Protein AF-A0A7C0XTX8-F1 (afdb_monomer)

Sequence (197 aa):
MVSARTHLGRATTNYTDEYYAAAKADLAQASEWLRRAGNDADKKGRMEAQNLAAEIDVLKDKLDNDTDDYTHTLGNFLHRNAALIEREAEDLWLRYKRQRAANQTLRKLLDAKTHLHYAEHGLIKDRDSDTIRKDLDSADRYLEESLSEAEPPMREQISRLRKELHALEEDLDSDREQARAHYEQIMADLLHLIHEP

Radius of gyration: 21.87 Å; Cα contacts (8 Å, |Δi|>4): 175; chains: 1; bounding box: 37×49×59 Å

Foldseek 3Di:
DQALVNLLVQLVVCVVVVVNVSNLVSLLVSLVRLCVVLVVDDPVSVVLSNVLSVLSVVLSVVSVDDDDDNVVVSVVNSVVVVVVCVVVVVVVVVVVVVCVVVQVLLVLLVQLLVLLVQLVVCLVVVHDLVSSVVSLVRSLVSLVSSLVRDDPVLNVLSVVLSVLSVVLNVCSVPPSVVSNVSSVVSSVSSVCSNPPD

Solvent-accessible surface area (backbone atoms only — not comparable to full-atom values): 10217 Å² total; per-residue (Å²): 137,88,50,38,66,56,24,47,53,48,17,50,52,26,44,76,71,66,37,52,71,58,14,46,53,22,41,53,51,18,26,53,43,27,49,56,54,18,70,81,39,55,79,66,52,20,52,52,24,45,52,52,25,50,54,44,51,56,50,48,61,47,74,72,55,90,73,99,62,57,68,65,52,50,50,53,49,49,53,54,48,51,54,49,51,50,48,50,51,48,49,49,48,48,48,48,50,51,48,45,71,70,34,63,27,61,43,22,50,53,54,16,52,54,25,47,52,52,22,48,52,26,67,75,66,70,49,60,65,71,60,28,47,54,22,46,54,51,17,44,54,24,44,57,66,16,44,80,69,37,55,73,74,55,32,54,54,47,57,47,52,47,52,53,52,53,52,36,60,58,26,59,81,74,38,64,69,58,24,50,57,50,48,55,51,53,52,51,53,52,51,46,52,72,75,64,113

Secondary structure (DSSP, 8-state):
---HHHHHHHHHHHHHTT-HHHHHHHHHHHHHHHHHHHHHS-HHHHHHHHHHHHHHHHHHHHHTS--S-HHHHHHHHHHHHHHHHHHHHHHHHHHHHHHHHH-HHHHHHHHHHHHHHHHHHHHHTT--HHHHHHHHHHHHHHHHHHHTTS-HHHHHHHHHHHHHHHHHHHHTTT-HHHHHHHHHHHHHHHHHHHH--

Structure (mmCIF, N/CA/C/O backbone):
data_AF-A0A7C0XTX8-F1
#
_entry.id   AF-A0A7C0XTX8-F1
#
loop_
_atom_site.group_PDB
_atom_site.id
_atom_site.type_symbol
_atom_site.label_atom_id
_atom_site.label_alt_id
_atom_site.label_comp_id
_atom_site.label_asym_id
_atom_site.label_entity_id
_atom_site.label_seq_id
_atom_site.pdbx_PDB_ins_code
_atom_site.Cartn_x
_atom_site.Cartn_y
_atom_site.Cartn_z
_atom_site.occupancy
_atom_site.B_iso_or_equiv
_atom_site.auth_seq_id
_atom_site.auth_comp_id
_atom_site.auth_asym_id
_atom_site.auth_atom_id
_atom_site.pdbx_PDB_model_num
ATOM 1 N N . MET A 1 1 ? 4.751 -3.555 -6.941 1.00 42.75 1 MET A N 1
ATOM 2 C CA . MET A 1 1 ? 4.149 -2.696 -7.988 1.00 42.75 1 MET A CA 1
ATOM 3 C C . MET A 1 1 ? 5.255 -1.976 -8.741 1.00 42.75 1 MET A C 1
ATOM 5 O O . MET A 1 1 ? 6.200 -1.524 -8.107 1.00 42.75 1 MET A O 1
ATOM 9 N N . VAL A 1 2 ? 5.164 -1.908 -10.068 1.00 51.94 2 VAL A N 1
ATOM 10 C CA . VAL A 1 2 ? 6.120 -1.191 -10.929 1.00 51.94 2 VAL A CA 1
ATOM 11 C C . VAL A 1 2 ? 5.621 0.245 -11.094 1.00 51.94 2 VAL A C 1
ATOM 13 O O . VAL A 1 2 ? 4.451 0.434 -11.397 1.00 51.94 2 VAL A O 1
ATOM 16 N N . SER A 1 3 ? 6.467 1.246 -10.854 1.00 69.81 3 SER A N 1
ATOM 17 C CA . SER A 1 3 ? 6.072 2.662 -10.885 1.00 69.81 3 SER A CA 1
ATOM 18 C C . SER A 1 3 ? 6.403 3.328 -12.224 1.00 69.81 3 SER A C 1
ATOM 20 O O . SER A 1 3 ? 7.199 2.804 -13.011 1.00 69.81 3 SER A O 1
ATOM 22 N N . ALA A 1 4 ? 5.864 4.532 -12.456 1.00 66.12 4 ALA A N 1
ATOM 23 C CA . ALA A 1 4 ? 6.248 5.375 -13.594 1.00 66.12 4 ALA A CA 1
ATOM 24 C C . ALA A 1 4 ? 7.777 5.559 -13.694 1.00 66.12 4 ALA A C 1
ATOM 26 O O . ALA A 1 4 ? 8.336 5.515 -14.787 1.00 66.12 4 ALA A O 1
ATOM 27 N N . ARG A 1 5 ? 8.474 5.654 -12.549 1.00 68.50 5 ARG A N 1
ATOM 28 C CA . ARG A 1 5 ? 9.943 5.730 -12.470 1.00 68.50 5 ARG A CA 1
ATOM 29 C C . ARG A 1 5 ? 10.627 4.513 -13.079 1.00 68.50 5 ARG A C 1
ATOM 31 O O . ARG A 1 5 ? 11.591 4.661 -13.821 1.00 68.50 5 ARG A O 1
ATOM 38 N N . THR A 1 6 ? 10.154 3.312 -12.752 1.00 71.81 6 THR A N 1
ATOM 39 C CA . THR A 1 6 ? 10.751 2.071 -13.258 1.00 71.81 6 THR A CA 1
ATOM 40 C C . THR A 1 6 ? 10.601 1.972 -14.771 1.00 71.81 6 THR A C 1
ATOM 42 O O . THR A 1 6 ? 11.550 1.601 -15.457 1.00 71.81 6 THR A O 1
ATOM 45 N N . HIS A 1 7 ? 9.436 2.347 -15.299 1.00 77.62 7 HIS A N 1
ATOM 46 C CA . HIS A 1 7 ? 9.215 2.399 -16.740 1.00 77.62 7 HIS A CA 1
ATOM 47 C C . HIS A 1 7 ? 10.084 3.464 -17.421 1.00 77.62 7 HIS A C 1
ATOM 49 O O . HIS A 1 7 ? 10.738 3.152 -18.405 1.00 77.62 7 HIS A O 1
ATOM 55 N N . LEU A 1 8 ? 10.220 4.671 -16.865 1.00 69.00 8 LEU A N 1
ATOM 56 C CA . LEU A 1 8 ? 11.124 5.691 -17.422 1.00 69.00 8 LEU A CA 1
ATOM 57 C C . LEU A 1 8 ? 12.598 5.260 -17.407 1.00 69.00 8 LEU A C 1
ATOM 59 O O . LEU A 1 8 ? 13.327 5.509 -18.369 1.00 69.00 8 LEU A O 1
ATOM 63 N N . GLY A 1 9 ? 13.031 4.567 -16.351 1.00 70.12 9 GLY A N 1
ATOM 64 C CA . GLY A 1 9 ? 14.370 3.980 -16.279 1.00 70.12 9 GLY A CA 1
ATOM 65 C C . GLY A 1 9 ? 14.610 2.968 -17.400 1.00 70.12 9 GLY A C 1
ATOM 66 O O . GLY A 1 9 ? 15.593 3.080 -18.127 1.00 70.12 9 GLY A O 1
ATOM 67 N N . ARG A 1 10 ? 13.670 2.039 -17.611 1.00 77.44 10 ARG A N 1
ATOM 68 C CA . ARG A 1 10 ? 13.755 1.070 -18.714 1.00 77.44 10 ARG A CA 1
ATOM 69 C C . ARG A 1 10 ? 13.666 1.725 -20.086 1.00 77.44 10 ARG A C 1
ATOM 71 O O . ARG A 1 10 ? 14.427 1.346 -20.965 1.00 77.44 10 ARG A O 1
ATOM 78 N N . ALA A 1 11 ? 12.823 2.744 -20.257 1.00 76.38 11 ALA A N 1
ATOM 79 C CA . ALA A 1 11 ? 12.751 3.504 -21.501 1.00 76.38 11 ALA A CA 1
ATOM 80 C C . ALA A 1 11 ? 14.104 4.127 -21.872 1.00 76.38 11 ALA A C 1
ATOM 82 O O . ALA A 1 11 ? 14.494 4.110 -23.034 1.00 76.38 11 ALA A O 1
ATOM 83 N N . THR A 1 12 ? 14.840 4.622 -20.875 1.00 69.00 12 THR A N 1
ATOM 84 C CA . THR A 1 12 ? 16.177 5.207 -21.050 1.00 69.00 12 THR A CA 1
ATOM 85 C C . THR A 1 12 ? 17.209 4.166 -21.465 1.00 69.00 12 THR A C 1
ATOM 87 O O . THR A 1 12 ? 17.965 4.393 -22.410 1.00 69.00 12 THR A O 1
ATOM 90 N N . THR A 1 13 ? 17.238 3.025 -20.771 1.00 71.81 13 THR A N 1
ATOM 91 C CA . THR A 1 13 ? 18.141 1.913 -21.094 1.00 71.81 13 THR A CA 1
ATOM 92 C C . THR A 1 13 ? 17.844 1.380 -22.489 1.00 71.81 13 THR A C 1
ATOM 94 O O . THR A 1 13 ? 18.728 1.366 -23.333 1.00 71.81 13 THR A O 1
ATOM 97 N N . ASN A 1 14 ? 16.576 1.074 -22.772 1.00 75.81 14 ASN A N 1
ATOM 98 C CA . ASN A 1 14 ? 16.140 0.591 -24.076 1.00 75.81 14 ASN A CA 1
ATOM 99 C C . ASN A 1 14 ? 16.463 1.586 -25.193 1.00 75.81 14 ASN A C 1
ATOM 101 O O . ASN A 1 14 ? 16.827 1.168 -26.279 1.00 75.81 14 ASN A O 1
ATOM 105 N N . TYR A 1 15 ? 16.354 2.892 -24.951 1.00 71.31 15 TYR A N 1
ATOM 106 C CA . TYR A 1 15 ? 16.721 3.891 -25.952 1.00 71.31 15 TYR A CA 1
ATOM 107 C C . TYR A 1 15 ? 18.238 3.957 -26.188 1.00 71.31 15 TYR A C 1
ATOM 109 O O . TYR A 1 15 ? 18.670 4.017 -27.334 1.00 71.31 15 TYR A O 1
ATOM 117 N N . THR A 1 16 ? 19.038 3.940 -25.116 1.00 69.00 16 THR A N 1
ATOM 118 C CA . THR A 1 16 ? 20.513 3.938 -25.194 1.00 69.00 16 THR A CA 1
ATOM 119 C C . THR A 1 16 ? 21.035 2.700 -25.920 1.00 69.00 16 THR A C 1
ATOM 121 O O . THR A 1 16 ? 21.988 2.797 -26.684 1.00 69.00 16 THR A O 1
ATOM 124 N N . ASP A 1 17 ? 20.367 1.566 -25.718 1.00 76.62 17 ASP A N 1
ATOM 125 C CA . ASP A 1 17 ? 20.675 0.286 -26.356 1.00 76.62 17 ASP A CA 1
ATOM 126 C C . ASP A 1 17 ? 19.996 0.134 -27.736 1.00 76.62 17 ASP A C 1
ATOM 128 O O . ASP A 1 17 ? 19.939 -0.965 -28.282 1.00 76.62 17 ASP A O 1
ATOM 132 N N . GLU A 1 18 ? 19.446 1.222 -28.290 1.00 75.12 18 GLU A N 1
ATOM 133 C CA . GLU A 1 18 ? 18.804 1.296 -29.615 1.00 75.12 18 GLU A CA 1
ATOM 134 C C . GLU A 1 18 ? 17.544 0.410 -29.782 1.00 75.12 18 GLU A C 1
ATOM 136 O O . GLU A 1 18 ? 16.987 0.256 -30.871 1.00 75.12 18 GLU A O 1
ATOM 141 N N . TYR A 1 19 ? 16.993 -0.111 -28.684 1.00 78.62 19 TYR A N 1
ATOM 142 C CA . TYR A 1 19 ? 15.698 -0.796 -28.616 1.00 78.62 19 TYR A CA 1
ATOM 143 C C . TYR A 1 19 ? 14.521 0.195 -28.572 1.00 78.62 19 TYR A C 1
ATOM 145 O O . TYR A 1 19 ? 13.711 0.215 -27.637 1.00 78.62 19 TYR A O 1
ATOM 153 N N . TYR A 1 20 ? 14.372 1.008 -29.617 1.00 75.31 20 TYR A N 1
ATOM 154 C CA . TYR A 1 20 ? 13.404 2.113 -29.661 1.00 75.31 20 TYR A CA 1
ATOM 155 C C . TYR A 1 20 ? 11.940 1.690 -29.463 1.00 75.31 20 TYR A C 1
ATOM 157 O O . TYR A 1 20 ? 11.171 2.395 -28.807 1.00 75.31 20 TYR A O 1
ATOM 165 N N . ALA A 1 21 ? 11.541 0.523 -29.974 1.00 80.31 21 ALA A N 1
ATOM 166 C CA . ALA A 1 21 ? 10.187 0.000 -29.774 1.00 80.31 21 ALA A CA 1
ATOM 167 C C . ALA A 1 21 ? 9.907 -0.331 -28.295 1.00 80.31 21 ALA A C 1
ATOM 169 O O . ALA A 1 21 ? 8.836 -0.012 -27.774 1.00 80.31 21 ALA A O 1
ATOM 170 N N . ALA A 1 22 ? 10.887 -0.916 -27.599 1.00 79.38 22 ALA A N 1
ATOM 171 C CA . ALA A 1 22 ? 10.786 -1.203 -26.172 1.00 79.38 22 ALA A CA 1
ATOM 172 C C . ALA A 1 22 ? 10.804 0.093 -25.346 1.00 79.38 22 ALA A C 1
ATOM 174 O O . ALA A 1 22 ? 10.020 0.241 -24.408 1.00 79.38 22 ALA A O 1
ATOM 175 N N . ALA A 1 23 ? 11.612 1.077 -25.754 1.00 76.31 23 ALA A N 1
ATOM 176 C CA . ALA A 1 23 ? 11.617 2.400 -25.141 1.00 76.31 23 ALA A CA 1
ATOM 177 C C . ALA A 1 23 ? 10.244 3.088 -25.233 1.00 76.31 23 ALA A C 1
ATOM 179 O O . ALA A 1 23 ? 9.739 3.596 -24.232 1.00 76.31 23 ALA A O 1
ATOM 180 N N . LYS A 1 24 ? 9.586 3.036 -26.399 1.00 79.31 24 LYS A N 1
ATOM 181 C CA . LYS A 1 24 ? 8.223 3.567 -26.597 1.00 79.31 24 LYS A CA 1
ATOM 182 C C . LYS A 1 24 ? 7.182 2.868 -25.728 1.00 79.31 24 LYS A C 1
ATOM 184 O O . LYS A 1 24 ? 6.323 3.537 -25.150 1.00 79.31 24 LYS A O 1
ATOM 189 N N . ALA A 1 25 ? 7.253 1.542 -25.622 1.00 82.75 25 ALA A N 1
ATOM 190 C CA . ALA A 1 25 ? 6.339 0.775 -24.783 1.00 82.75 25 ALA A CA 1
ATOM 191 C C . ALA A 1 25 ? 6.470 1.173 -23.304 1.00 82.75 25 ALA A C 1
ATOM 193 O O . ALA A 1 25 ? 5.465 1.409 -22.631 1.00 82.75 25 ALA A O 1
ATOM 194 N N . ASP A 1 26 ? 7.699 1.330 -22.815 1.00 80.69 26 ASP A N 1
ATOM 195 C CA . ASP A 1 26 ? 7.951 1.785 -21.451 1.00 80.69 26 ASP A CA 1
ATOM 196 C C . ASP A 1 26 ? 7.511 3.241 -21.222 1.00 80.69 26 ASP A C 1
ATOM 198 O O . ASP A 1 26 ? 6.890 3.535 -20.201 1.00 80.69 26 ASP A O 1
ATOM 202 N N . LEU A 1 27 ? 7.719 4.148 -22.182 1.00 80.19 27 LEU A N 1
ATOM 203 C CA . LEU A 1 27 ? 7.182 5.514 -22.107 1.00 80.19 27 LEU A CA 1
ATOM 204 C C . LEU A 1 27 ? 5.649 5.519 -22.018 1.00 80.19 27 LEU A C 1
ATOM 206 O O . LEU A 1 27 ? 5.074 6.229 -21.193 1.00 80.19 27 LEU A O 1
ATOM 210 N N . ALA A 1 28 ? 4.964 4.691 -22.809 1.00 85.50 28 ALA A N 1
ATOM 211 C CA . ALA A 1 28 ? 3.507 4.588 -22.753 1.00 85.50 28 ALA A CA 1
ATOM 212 C C . ALA A 1 28 ? 3.014 4.121 -21.373 1.00 85.50 28 ALA A C 1
ATOM 214 O O . ALA A 1 28 ? 2.064 4.688 -20.832 1.00 85.50 28 ALA A O 1
ATOM 215 N N . GLN A 1 29 ? 3.693 3.137 -20.778 1.00 81.44 29 GLN A N 1
ATOM 216 C CA . GLN A 1 29 ? 3.384 2.660 -19.431 1.00 81.44 29 GLN A CA 1
ATOM 217 C C . GLN A 1 29 ? 3.647 3.735 -18.368 1.00 81.44 29 GLN A C 1
ATOM 219 O O . GLN A 1 29 ? 2.832 3.914 -17.467 1.00 81.44 29 GLN A O 1
ATOM 224 N N . ALA A 1 30 ? 4.743 4.490 -18.479 1.00 75.69 30 ALA A N 1
ATOM 225 C CA . ALA A 1 30 ? 5.040 5.585 -17.560 1.00 75.69 30 ALA A CA 1
ATOM 226 C C . ALA A 1 30 ? 3.969 6.688 -17.589 1.00 75.69 30 ALA A C 1
ATOM 228 O O . ALA A 1 30 ? 3.525 7.134 -16.531 1.00 75.69 30 ALA A O 1
ATOM 229 N N . SER A 1 31 ? 3.521 7.081 -18.786 1.00 78.50 31 SER A N 1
ATOM 230 C CA . SER A 1 31 ? 2.452 8.071 -18.971 1.00 78.50 31 SER A CA 1
ATOM 231 C C . SER A 1 31 ? 1.137 7.611 -18.333 1.00 78.50 31 SER A C 1
ATOM 233 O O . SER A 1 31 ? 0.510 8.353 -17.577 1.00 78.50 31 SER A O 1
ATOM 235 N N . GLU A 1 32 ? 0.756 6.351 -18.544 1.00 78.94 32 GLU A N 1
ATOM 236 C CA . GLU A 1 32 ? -0.455 5.773 -17.954 1.00 78.94 32 GLU A CA 1
ATOM 237 C C . GLU A 1 32 ? -0.399 5.725 -16.419 1.00 78.94 32 GLU A C 1
ATOM 239 O O . GLU A 1 32 ? -1.358 6.101 -15.742 1.00 78.94 32 GLU A O 1
ATOM 244 N N . TRP A 1 33 ? 0.743 5.333 -15.852 1.00 73.88 33 TRP A N 1
ATOM 245 C CA . TRP A 1 33 ? 0.943 5.339 -14.403 1.00 73.88 33 TRP A CA 1
ATOM 246 C C . TRP A 1 33 ? 0.829 6.738 -13.795 1.00 73.88 33 TRP A C 1
ATOM 248 O O . TRP A 1 33 ? 0.233 6.884 -12.729 1.00 73.88 33 TRP A O 1
ATOM 258 N N . LEU A 1 34 ? 1.359 7.764 -14.464 1.00 69.62 34 LEU A N 1
ATOM 259 C CA . LEU A 1 34 ? 1.255 9.151 -14.005 1.00 69.62 34 LEU A CA 1
ATOM 260 C C . LEU A 1 34 ? -0.187 9.652 -14.031 1.00 69.62 34 LEU A C 1
ATOM 262 O O . LEU A 1 34 ? -0.630 10.274 -13.068 1.00 69.62 34 LEU A O 1
ATOM 266 N N . ARG A 1 35 ? -0.956 9.326 -15.077 1.00 77.69 35 ARG A N 1
ATOM 267 C CA . ARG A 1 35 ? -2.383 9.680 -15.129 1.00 77.69 35 ARG A CA 1
ATOM 268 C C . ARG A 1 35 ? -3.169 9.040 -13.988 1.00 77.69 35 ARG A C 1
ATOM 270 O O . ARG A 1 35 ? -3.980 9.719 -13.365 1.00 77.69 35 ARG A O 1
ATOM 277 N N . ARG A 1 36 ? -2.897 7.768 -13.680 1.00 67.31 36 ARG A N 1
ATOM 278 C CA . ARG A 1 36 ? -3.525 7.066 -12.549 1.00 67.31 36 ARG A CA 1
ATOM 279 C C . ARG A 1 36 ? -3.144 7.698 -11.215 1.00 67.31 36 ARG A C 1
ATOM 281 O O . ARG A 1 36 ? -4.031 8.053 -10.452 1.00 67.31 36 ARG A O 1
ATOM 288 N N . ALA A 1 37 ? -1.853 7.925 -10.981 1.00 62.66 37 ALA A N 1
ATOM 289 C CA . ALA A 1 37 ? -1.369 8.558 -9.755 1.00 62.66 37 ALA A CA 1
ATOM 290 C C . ALA A 1 37 ? -1.940 9.976 -9.556 1.00 62.66 37 ALA A C 1
ATOM 292 O O . ALA A 1 37 ? -2.235 10.377 -8.433 1.00 62.66 37 ALA A O 1
ATOM 293 N N . GLY A 1 38 ? -2.146 10.729 -10.641 1.00 63.03 38 GLY A N 1
ATOM 294 C CA . GLY A 1 38 ? -2.747 12.061 -10.593 1.00 63.03 38 GLY A CA 1
ATOM 295 C C . GLY A 1 38 ? -4.221 12.081 -10.164 1.00 63.03 38 GLY A C 1
ATOM 296 O O . GLY A 1 38 ? -4.683 13.094 -9.634 1.00 63.03 38 GLY A O 1
ATOM 297 N N . ASN A 1 39 ? -4.971 10.992 -10.358 1.00 66.06 39 ASN A N 1
ATOM 298 C CA . ASN A 1 39 ? -6.378 10.931 -9.945 1.00 66.06 39 ASN A CA 1
ATOM 299 C C . ASN A 1 39 ? -6.520 10.961 -8.418 1.00 66.06 39 ASN A C 1
ATOM 301 O O . ASN A 1 39 ? -7.377 11.685 -7.904 1.00 66.06 39 ASN A O 1
ATOM 305 N N . ASP A 1 40 ? -5.601 10.290 -7.726 1.00 57.03 40 ASP A N 1
ATOM 306 C CA . ASP A 1 40 ? -5.582 10.162 -6.266 1.00 57.03 40 ASP A CA 1
ATOM 307 C C . ASP A 1 40 ? -4.788 11.291 -5.579 1.00 57.03 40 ASP A C 1
ATOM 309 O O . ASP A 1 40 ? -4.771 11.409 -4.353 1.00 57.03 40 ASP A O 1
ATOM 313 N N . ALA A 1 41 ? -4.136 12.154 -6.366 1.00 55.41 41 ALA A N 1
ATOM 314 C CA . ALA A 1 41 ? -3.368 13.293 -5.879 1.00 55.41 41 ALA A CA 1
ATOM 315 C C . ALA A 1 41 ? -4.240 14.535 -5.612 1.00 55.41 41 ALA A C 1
ATOM 317 O O . ALA A 1 41 ? -5.330 14.723 -6.164 1.00 55.41 41 ALA A O 1
ATOM 318 N N . ASP A 1 42 ? -3.711 15.447 -4.792 1.00 54.06 42 ASP A N 1
ATOM 319 C CA . ASP A 1 42 ? -4.301 16.770 -4.596 1.00 54.06 42 ASP A CA 1
ATOM 320 C C . ASP A 1 42 ? -4.190 17.623 -5.870 1.00 54.06 42 ASP A C 1
ATOM 322 O O . ASP A 1 42 ? -3.486 17.288 -6.822 1.00 54.06 42 ASP A O 1
ATOM 326 N N . LYS A 1 43 ? -4.876 18.771 -5.896 1.00 62.75 43 LYS A N 1
ATOM 327 C CA . LYS A 1 43 ? -4.972 19.622 -7.094 1.00 62.75 43 LYS A CA 1
ATOM 328 C C . LYS A 1 43 ? -3.609 19.929 -7.729 1.00 62.75 43 LYS A C 1
ATOM 330 O O . LYS A 1 43 ? -3.509 19.952 -8.952 1.00 62.75 43 LYS A O 1
ATOM 335 N N . LYS A 1 44 ? -2.574 20.166 -6.915 1.00 58.50 44 LYS A N 1
ATOM 336 C CA . LYS A 1 44 ? -1.227 20.461 -7.410 1.00 58.50 44 LYS A CA 1
ATOM 337 C C . LYS A 1 44 ? -0.546 19.214 -7.982 1.00 58.50 44 LYS A C 1
ATOM 339 O O . LYS A 1 44 ? -0.083 19.284 -9.116 1.00 58.50 44 LYS A O 1
ATOM 344 N N . GLY A 1 45 ? -0.539 18.093 -7.255 1.00 57.06 45 GLY A N 1
ATOM 345 C CA . GLY A 1 45 ? 0.043 16.835 -7.740 1.00 57.06 45 GLY A CA 1
ATOM 346 C C . GLY A 1 45 ? -0.650 16.310 -9.001 1.00 57.06 45 GLY A C 1
ATOM 347 O O . GLY A 1 45 ? 0.011 15.876 -9.940 1.00 57.06 45 GLY A O 1
ATOM 348 N N . ARG A 1 46 ? -1.978 16.460 -9.098 1.00 69.69 46 ARG A N 1
ATOM 349 C CA . ARG A 1 46 ? -2.755 16.091 -10.291 1.00 69.69 46 ARG A CA 1
ATOM 350 C C . ARG A 1 46 ? -2.332 16.856 -11.541 1.00 69.69 46 ARG A C 1
ATOM 352 O O . ARG A 1 46 ? -2.113 16.237 -12.577 1.00 69.69 46 ARG A O 1
ATOM 359 N N . MET A 1 47 ? -2.235 18.186 -11.462 1.00 67.25 47 MET A N 1
ATOM 360 C CA . MET A 1 47 ? -1.839 19.008 -12.616 1.00 67.25 47 MET A CA 1
ATOM 361 C C . MET A 1 47 ? -0.422 18.674 -13.085 1.00 67.25 47 MET A C 1
ATOM 363 O O . MET A 1 47 ? -0.155 18.629 -14.280 1.00 67.25 47 MET A O 1
ATOM 367 N N . GLU A 1 48 ? 0.480 18.416 -12.145 1.00 63.34 48 GLU A N 1
ATOM 368 C CA . GLU A 1 48 ? 1.880 18.101 -12.433 1.00 63.34 48 GLU A CA 1
ATOM 369 C C . GLU A 1 48 ? 2.016 16.714 -13.070 1.00 63.34 48 GLU A C 1
ATOM 371 O O . GLU A 1 48 ? 2.683 16.567 -14.092 1.00 63.34 48 GLU A O 1
ATOM 376 N N . ALA A 1 49 ? 1.294 15.717 -12.551 1.00 65.44 49 ALA A N 1
ATOM 377 C CA . ALA A 1 49 ? 1.227 14.387 -13.149 1.00 65.44 49 ALA A CA 1
ATOM 378 C C . ALA A 1 49 ? 0.613 14.405 -14.563 1.00 65.44 49 ALA A C 1
ATOM 380 O O . ALA A 1 49 ? 1.089 13.699 -15.453 1.00 65.44 49 ALA A O 1
ATOM 381 N N . GLN A 1 50 ? -0.410 15.236 -14.797 1.00 76.38 50 GLN A N 1
ATOM 382 C CA . GLN A 1 50 ? -1.031 15.413 -16.116 1.00 76.38 50 GLN A CA 1
ATOM 383 C C . GLN A 1 50 ? -0.099 16.103 -17.117 1.00 76.38 50 GLN A C 1
ATOM 385 O O . GLN A 1 50 ? 0.016 15.637 -18.251 1.00 76.38 50 GLN A O 1
ATOM 390 N N . ASN A 1 51 ? 0.594 17.169 -16.705 1.00 72.12 51 ASN A N 1
ATOM 391 C CA . ASN A 1 51 ? 1.594 17.834 -17.543 1.00 72.12 51 ASN A CA 1
ATOM 392 C C . ASN A 1 51 ? 2.709 16.860 -17.935 1.00 72.12 51 ASN A C 1
ATOM 394 O O . ASN A 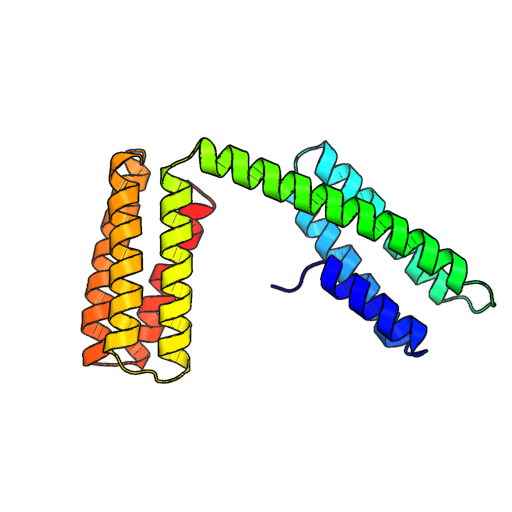1 51 ? 3.088 16.794 -19.102 1.00 72.12 51 ASN A O 1
ATOM 398 N N . LEU A 1 52 ? 3.176 16.047 -16.985 1.00 67.38 52 LEU A N 1
ATOM 399 C CA . LEU A 1 52 ? 4.231 15.074 -17.237 1.00 67.38 52 LEU A CA 1
ATOM 400 C C . LEU A 1 52 ? 3.786 13.969 -18.205 1.00 67.38 52 LEU A C 1
ATOM 402 O O . LEU A 1 52 ? 4.522 13.615 -19.124 1.00 67.38 52 LEU A O 1
ATOM 406 N N . ALA A 1 53 ? 2.563 13.457 -18.046 1.00 77.19 53 ALA A N 1
ATOM 407 C CA . ALA A 1 53 ? 1.991 12.486 -18.975 1.00 77.19 53 ALA A CA 1
ATOM 408 C C . ALA A 1 53 ? 1.891 13.047 -20.407 1.00 77.19 53 ALA A C 1
ATOM 410 O O . ALA A 1 53 ? 2.203 12.334 -21.361 1.00 77.19 53 ALA A O 1
ATOM 411 N N . ALA A 1 54 ? 1.519 14.324 -20.549 1.00 79.50 54 ALA A N 1
ATOM 412 C CA . ALA A 1 54 ? 1.457 15.006 -21.840 1.00 79.50 54 ALA A CA 1
ATOM 413 C C . ALA A 1 54 ? 2.849 15.208 -22.467 1.00 79.50 54 ALA A C 1
ATOM 415 O O . ALA A 1 54 ? 3.018 15.000 -23.667 1.00 79.50 54 ALA A O 1
ATOM 416 N N . GLU A 1 55 ? 3.868 15.555 -21.674 1.00 70.75 55 GLU A N 1
ATOM 417 C CA . GLU A 1 55 ? 5.248 15.646 -22.167 1.00 70.75 55 GLU A CA 1
ATOM 418 C C . GLU A 1 55 ? 5.789 14.280 -22.633 1.00 70.75 55 GLU A C 1
ATOM 420 O O . GLU A 1 55 ? 6.499 14.220 -23.640 1.00 70.75 55 GLU A O 1
ATOM 425 N N . ILE A 1 56 ? 5.412 13.178 -21.963 1.00 75.62 56 ILE A N 1
ATOM 426 C CA . ILE A 1 56 ? 5.744 11.812 -22.406 1.00 75.62 56 ILE A CA 1
ATOM 427 C C . ILE A 1 56 ? 5.094 11.490 -23.754 1.00 75.62 56 ILE A C 1
ATOM 429 O O . ILE A 1 56 ? 5.739 10.883 -24.608 1.00 75.62 56 ILE A O 1
ATOM 433 N N . ASP A 1 57 ? 3.833 11.870 -23.963 1.00 81.25 57 ASP A N 1
ATOM 434 C CA . ASP A 1 57 ? 3.158 11.629 -25.242 1.00 81.25 57 ASP A CA 1
ATOM 435 C C . ASP A 1 57 ? 3.836 12.393 -26.383 1.00 81.25 57 ASP A C 1
ATOM 437 O O . ASP A 1 57 ? 4.157 11.797 -27.407 1.00 81.25 57 ASP A O 1
ATOM 441 N N . VAL A 1 58 ? 4.181 13.666 -26.164 1.00 77.88 58 VAL A N 1
ATOM 442 C CA . VAL A 1 58 ? 4.931 14.471 -27.144 1.00 77.88 58 VAL A CA 1
ATOM 443 C C . VAL A 1 58 ? 6.282 13.835 -27.482 1.00 77.88 58 VAL A C 1
ATOM 445 O O . VAL A 1 58 ? 6.731 13.887 -28.626 1.00 77.88 58 VAL A O 1
ATOM 448 N N . LEU A 1 59 ? 6.960 13.247 -26.498 1.00 71.94 59 LEU A N 1
ATOM 449 C CA . LEU A 1 59 ? 8.225 12.549 -26.708 1.00 71.94 59 LEU A CA 1
ATOM 450 C C . LEU A 1 59 ? 8.035 11.251 -27.514 1.00 71.94 59 LEU A C 1
ATOM 452 O O . LEU A 1 59 ? 8.847 10.960 -28.392 1.00 71.94 59 LEU A O 1
ATOM 456 N N . LYS A 1 60 ? 6.967 10.489 -27.250 1.00 75.94 60 LYS A N 1
ATOM 457 C CA . LYS A 1 60 ? 6.623 9.284 -28.021 1.00 75.94 60 LYS A CA 1
ATOM 458 C C . LYS A 1 60 ? 6.370 9.616 -29.492 1.00 75.94 60 LYS A C 1
ATOM 460 O O . LYS A 1 60 ? 6.957 8.963 -30.348 1.00 75.94 60 LYS A O 1
ATOM 465 N N . ASP A 1 61 ? 5.597 10.666 -29.762 1.00 74.69 61 ASP A N 1
ATOM 466 C CA . ASP A 1 61 ? 5.287 11.121 -31.125 1.00 74.69 61 ASP A CA 1
ATOM 467 C C . ASP A 1 61 ? 6.543 11.615 -31.865 1.00 74.69 61 ASP A C 1
ATOM 469 O O . ASP A 1 61 ? 6.685 11.470 -33.080 1.00 74.69 61 ASP A O 1
ATOM 473 N N . LYS A 1 62 ? 7.496 12.193 -31.128 1.00 69.44 62 LYS A N 1
ATOM 474 C CA . LYS A 1 62 ? 8.804 12.590 -31.663 1.00 69.44 62 LYS A CA 1
ATOM 475 C C . LYS A 1 62 ? 9.675 11.382 -32.008 1.00 69.44 62 LYS A C 1
ATOM 477 O O . LYS A 1 62 ? 10.266 11.356 -33.077 1.00 69.44 62 LYS A O 1
ATOM 482 N N . LEU A 1 63 ? 9.684 10.344 -31.172 1.00 66.31 63 LEU A N 1
ATOM 483 C CA . LEU A 1 63 ? 10.368 9.077 -31.467 1.00 66.31 63 LEU A CA 1
ATOM 484 C C . LEU A 1 63 ? 9.784 8.337 -32.691 1.00 66.31 63 LEU A C 1
ATOM 486 O O . LEU A 1 63 ? 10.406 7.393 -33.174 1.00 66.31 63 LEU A O 1
ATOM 490 N N . ASP A 1 64 ? 8.585 8.685 -33.167 1.00 64.00 64 ASP A N 1
ATOM 491 C CA . ASP A 1 64 ? 7.996 8.139 -34.403 1.00 64.00 64 ASP A CA 1
ATOM 492 C C . ASP A 1 64 ? 8.530 8.806 -35.685 1.00 64.00 64 ASP A C 1
ATOM 494 O O . ASP A 1 64 ? 8.367 8.244 -36.766 1.00 64.00 64 ASP A O 1
ATOM 498 N N . ASN A 1 65 ? 9.197 9.962 -35.585 1.00 60.12 65 ASN A N 1
ATOM 499 C CA . ASN A 1 65 ? 9.683 10.727 -36.733 1.00 60.12 65 ASN A CA 1
ATOM 500 C C . ASN A 1 65 ? 11.226 10.791 -36.726 1.00 60.12 65 ASN A C 1
ATOM 502 O O . ASN A 1 65 ? 11.806 11.646 -36.066 1.00 60.12 65 ASN A O 1
ATOM 506 N N . ASP A 1 66 ? 11.902 9.881 -37.437 1.00 55.03 66 ASP A N 1
ATOM 507 C CA . ASP A 1 66 ? 13.375 9.802 -37.547 1.00 55.03 66 ASP A CA 1
ATOM 508 C C . ASP A 1 66 ? 14.037 11.160 -37.858 1.00 55.03 66 ASP A C 1
ATOM 510 O O . ASP A 1 66 ? 13.661 11.803 -38.837 1.00 55.03 66 ASP A O 1
ATOM 514 N N . THR A 1 67 ? 15.016 11.588 -37.040 1.00 51.59 67 THR A N 1
ATOM 515 C CA . THR A 1 67 ? 16.123 12.529 -37.362 1.00 51.59 67 THR A CA 1
ATOM 516 C C . THR A 1 67 ? 16.979 12.863 -36.119 1.00 51.59 67 THR A C 1
ATOM 518 O O . THR A 1 67 ? 16.627 13.706 -35.301 1.00 51.59 67 THR A O 1
ATOM 521 N N . ASP A 1 68 ? 18.113 12.169 -35.995 1.00 53.16 68 ASP A N 1
ATOM 522 C CA . ASP A 1 68 ? 19.450 12.551 -35.485 1.00 53.16 68 ASP A CA 1
ATOM 523 C C . ASP A 1 68 ? 19.702 13.395 -34.204 1.00 53.16 68 ASP A C 1
ATOM 525 O O . ASP A 1 68 ? 20.857 13.445 -33.785 1.00 53.16 68 ASP A O 1
ATOM 529 N N . ASP A 1 69 ? 18.727 13.992 -33.503 1.00 54.00 69 ASP A N 1
ATOM 530 C CA . ASP A 1 69 ? 19.005 14.823 -32.298 1.00 54.00 69 ASP A CA 1
ATOM 531 C C . ASP A 1 69 ? 18.091 14.529 -31.087 1.00 54.00 69 ASP A C 1
ATOM 533 O O . ASP A 1 69 ? 17.645 15.397 -30.326 1.00 54.00 69 ASP A O 1
ATOM 537 N N . TYR A 1 70 ? 17.784 13.247 -30.887 1.00 56.16 70 TYR A N 1
ATOM 538 C CA . TYR A 1 70 ? 16.903 12.794 -29.806 1.00 56.16 70 TYR A CA 1
ATOM 539 C C . TYR A 1 70 ? 17.614 12.570 -28.465 1.00 56.16 70 TYR A C 1
ATOM 541 O O . TYR A 1 70 ? 16.970 12.648 -27.418 1.00 56.16 70 TYR A O 1
ATOM 549 N N . THR A 1 71 ? 18.938 12.388 -28.449 1.00 52.44 71 THR A N 1
ATOM 550 C CA . THR A 1 71 ? 19.720 12.110 -27.227 1.00 52.44 71 THR A CA 1
ATOM 551 C C . THR A 1 71 ? 19.687 13.279 -26.240 1.00 52.44 71 THR A C 1
ATOM 553 O O . THR A 1 71 ? 19.504 13.076 -25.038 1.00 52.44 71 THR A O 1
ATOM 556 N N . HIS A 1 72 ? 19.772 14.520 -26.733 1.00 53.28 72 HIS A N 1
ATOM 557 C CA . HIS A 1 72 ? 19.663 15.712 -25.889 1.00 53.28 72 HIS A CA 1
ATOM 558 C C . HIS A 1 72 ? 18.225 15.974 -25.422 1.00 53.28 72 HIS A C 1
ATOM 560 O O . HIS A 1 72 ? 18.011 16.405 -24.286 1.00 53.28 72 HIS A O 1
ATOM 566 N N . THR A 1 73 ? 17.236 15.673 -26.268 1.00 57.16 73 THR A N 1
ATOM 567 C CA . THR A 1 73 ? 15.809 15.842 -25.953 1.00 57.16 73 THR A CA 1
ATOM 568 C C . THR A 1 73 ? 15.350 14.837 -24.899 1.00 57.16 73 THR A C 1
ATOM 570 O O . THR A 1 73 ? 14.741 15.231 -23.904 1.00 57.16 73 THR A O 1
ATOM 573 N N . LEU A 1 74 ? 15.702 13.558 -25.063 1.00 57.81 74 LEU A N 1
ATOM 574 C CA . LEU A 1 74 ? 15.416 12.510 -24.091 1.00 57.81 74 LEU A CA 1
ATOM 575 C C . LEU A 1 74 ? 16.201 12.742 -22.796 1.00 57.81 74 LEU A C 1
ATOM 577 O O . LEU A 1 74 ? 15.617 12.664 -21.723 1.00 57.81 74 LEU A O 1
ATOM 581 N N . GLY A 1 75 ? 17.482 13.116 -22.872 1.00 54.38 75 GLY A N 1
ATOM 582 C CA . GLY A 1 75 ? 18.293 13.430 -21.692 1.00 54.38 75 GLY A CA 1
ATOM 583 C C . GLY A 1 75 ? 17.713 14.572 -20.849 1.00 54.38 75 GLY A C 1
ATOM 584 O O . GLY A 1 75 ? 17.554 14.427 -19.636 1.00 54.38 75 GLY A O 1
ATOM 585 N N . ASN A 1 76 ? 17.316 15.681 -21.484 1.00 55.62 76 ASN A N 1
ATOM 586 C CA . ASN A 1 76 ? 16.693 16.819 -20.796 1.00 55.62 76 ASN A CA 1
ATOM 587 C C . ASN A 1 76 ? 15.304 16.484 -20.238 1.00 55.62 76 ASN A C 1
ATOM 589 O O . ASN A 1 76 ? 14.964 16.902 -19.128 1.00 55.62 76 ASN A O 1
ATOM 593 N N . PHE A 1 77 ? 14.510 15.719 -20.989 1.00 58.03 77 PHE A N 1
ATOM 594 C CA . PHE A 1 77 ? 13.222 15.210 -20.538 1.00 58.03 77 PHE A CA 1
ATOM 595 C C . PHE A 1 77 ? 13.400 14.319 -19.299 1.00 58.03 77 PHE A C 1
ATOM 597 O O . PHE A 1 77 ? 12.798 14.579 -18.261 1.00 58.03 77 PHE A O 1
ATOM 604 N N . LEU A 1 78 ? 14.304 13.343 -19.344 1.00 53.88 78 LEU A N 1
ATOM 605 C CA . LEU A 1 78 ? 14.585 12.430 -18.238 1.00 53.88 78 LEU A CA 1
ATOM 606 C C . LEU A 1 78 ? 15.112 13.148 -16.996 1.00 53.88 78 LEU A C 1
ATOM 608 O O . LEU A 1 78 ? 14.706 12.800 -15.893 1.00 53.88 78 LEU A O 1
ATOM 612 N N . HIS A 1 79 ? 15.948 14.177 -17.152 1.00 52.66 79 HIS A N 1
ATOM 613 C CA . HIS A 1 79 ? 16.401 14.996 -16.024 1.00 52.66 79 HIS A CA 1
ATOM 614 C C . HIS A 1 79 ? 15.245 15.735 -15.339 1.00 52.66 79 HIS A C 1
ATOM 616 O O . HIS A 1 79 ? 15.129 15.706 -14.114 1.00 52.66 79 HIS A O 1
ATOM 622 N N . ARG A 1 80 ? 14.345 16.353 -16.115 1.00 54.03 80 ARG A N 1
ATOM 623 C CA . ARG A 1 80 ? 13.148 17.012 -15.565 1.00 54.03 80 ARG A CA 1
ATOM 624 C C . ARG A 1 80 ? 12.180 16.018 -14.926 1.00 54.03 80 ARG A C 1
ATOM 626 O O . ARG A 1 80 ? 11.622 16.302 -13.871 1.00 54.03 80 ARG A O 1
ATOM 633 N N . ASN A 1 81 ? 12.023 14.842 -15.528 1.00 50.38 81 ASN A N 1
ATOM 634 C CA . ASN A 1 81 ? 11.142 13.786 -15.036 1.00 50.38 81 ASN A CA 1
ATOM 635 C C . ASN A 1 81 ? 11.684 13.138 -13.763 1.00 50.38 81 ASN A C 1
ATOM 637 O O . ASN A 1 81 ? 10.917 12.906 -12.837 1.00 50.38 81 ASN A O 1
ATOM 641 N N . ALA A 1 82 ? 12.992 12.886 -13.683 1.00 48.47 82 ALA A N 1
ATOM 642 C CA . ALA A 1 82 ? 13.642 12.394 -12.474 1.00 48.47 82 ALA A CA 1
ATOM 643 C C . ALA A 1 82 ? 13.457 13.383 -11.320 1.00 48.47 82 ALA A C 1
ATOM 645 O O . ALA A 1 82 ? 13.026 12.968 -10.252 1.00 48.47 82 ALA A O 1
ATOM 646 N N . ALA A 1 83 ? 13.654 14.682 -11.566 1.00 50.88 83 ALA A N 1
ATOM 647 C CA . ALA A 1 83 ? 13.427 15.719 -10.563 1.00 50.88 83 ALA A CA 1
ATOM 648 C C . ALA A 1 83 ? 11.957 15.801 -10.113 1.00 50.88 83 ALA A C 1
ATOM 650 O O . ALA A 1 83 ? 11.687 15.985 -8.928 1.00 50.88 83 ALA A O 1
ATOM 651 N N . LEU A 1 84 ? 10.990 15.638 -11.026 1.00 51.47 84 LEU A N 1
ATOM 652 C CA . LEU A 1 84 ? 9.569 15.651 -10.668 1.00 51.47 84 LEU A CA 1
ATOM 653 C C . LEU A 1 84 ? 9.153 14.380 -9.922 1.00 51.47 84 LEU A C 1
ATOM 655 O O . LEU A 1 84 ? 8.424 14.460 -8.945 1.00 51.47 84 LEU A O 1
ATOM 659 N N . ILE A 1 85 ? 9.654 13.215 -10.327 1.00 49.09 85 ILE A N 1
ATOM 660 C CA . ILE A 1 85 ? 9.418 11.940 -9.641 1.00 49.09 85 ILE A CA 1
ATOM 661 C C . ILE A 1 85 ? 10.077 11.928 -8.270 1.00 49.09 85 ILE A C 1
ATOM 663 O O . ILE A 1 85 ? 9.492 11.399 -7.335 1.00 49.09 85 ILE A O 1
ATOM 667 N N . GLU A 1 86 ? 11.273 12.494 -8.131 1.00 48.41 86 GLU A N 1
ATOM 668 C CA . GLU A 1 86 ? 11.923 12.676 -6.836 1.00 48.41 86 GLU A CA 1
ATOM 669 C C . GLU A 1 86 ? 11.125 13.640 -5.970 1.00 48.41 86 GLU A C 1
ATOM 671 O O . GLU A 1 86 ? 10.842 13.298 -4.829 1.00 48.41 86 GLU A O 1
ATOM 676 N N . ARG A 1 87 ? 10.643 14.759 -6.522 1.00 54.41 87 ARG A N 1
ATOM 677 C CA . ARG A 1 87 ? 9.768 15.692 -5.803 1.00 54.41 87 ARG A CA 1
ATOM 678 C C . ARG A 1 87 ? 8.453 15.050 -5.371 1.00 54.41 87 ARG A C 1
ATOM 680 O O . ARG A 1 87 ? 8.039 15.252 -4.241 1.00 54.41 87 ARG A O 1
ATOM 687 N N . GLU A 1 88 ? 7.776 14.312 -6.246 1.00 51.09 88 GLU A N 1
ATOM 688 C CA . GLU A 1 88 ? 6.511 13.635 -5.933 1.00 51.09 88 GLU A CA 1
ATOM 689 C C . GLU A 1 88 ? 6.736 12.445 -4.994 1.00 51.09 88 GLU A C 1
ATOM 691 O O . GLU A 1 88 ? 5.920 12.207 -4.115 1.00 51.09 88 GLU A O 1
ATOM 696 N N . ALA A 1 89 ? 7.858 11.725 -5.102 1.00 48.06 89 ALA A N 1
ATOM 697 C CA . ALA A 1 89 ? 8.231 10.685 -4.146 1.00 48.06 89 ALA A CA 1
ATOM 698 C C . ALA A 1 89 ? 8.590 11.278 -2.777 1.00 48.06 89 ALA A C 1
ATOM 700 O O . ALA A 1 89 ? 8.212 10.706 -1.759 1.00 48.06 89 ALA A O 1
ATOM 701 N N . GLU A 1 90 ? 9.275 12.423 -2.735 1.00 45.62 90 GLU A N 1
ATOM 702 C CA . GLU A 1 90 ? 9.546 13.176 -1.511 1.00 45.62 90 GLU A CA 1
ATOM 703 C C . GLU A 1 90 ? 8.269 13.773 -0.926 1.00 45.62 90 GLU A C 1
ATOM 705 O O . GLU A 1 90 ? 8.073 13.677 0.279 1.00 45.62 90 GLU A O 1
ATOM 710 N N . ASP A 1 91 ? 7.371 14.335 -1.735 1.00 49.53 91 ASP A N 1
ATOM 711 C CA . ASP A 1 91 ? 6.092 14.872 -1.269 1.00 49.53 91 ASP A CA 1
ATOM 712 C C . ASP A 1 91 ? 5.171 13.748 -0.786 1.00 49.53 91 ASP A C 1
ATOM 714 O O . ASP A 1 91 ? 4.603 13.853 0.298 1.00 49.53 91 ASP A O 1
ATOM 718 N N . LEU A 1 92 ? 5.105 12.618 -1.496 1.00 50.94 92 LEU A N 1
ATOM 719 C CA . LEU A 1 92 ? 4.409 11.410 -1.053 1.00 50.94 92 LEU A CA 1
ATOM 720 C C . LEU A 1 92 ? 5.032 10.860 0.232 1.00 50.94 92 LEU A C 1
ATOM 722 O O . LEU A 1 92 ? 4.302 10.513 1.152 1.00 50.94 92 LEU A O 1
ATOM 726 N N . TRP A 1 93 ? 6.362 10.821 0.345 1.00 45.25 93 TRP A N 1
ATOM 727 C CA . TRP A 1 93 ? 7.053 10.384 1.558 1.00 45.25 93 TRP A CA 1
ATOM 728 C C . TRP A 1 93 ? 6.843 11.355 2.722 1.00 45.25 93 TRP A C 1
ATOM 730 O O . TRP A 1 93 ? 6.669 10.918 3.856 1.00 45.25 93 TRP A O 1
ATOM 740 N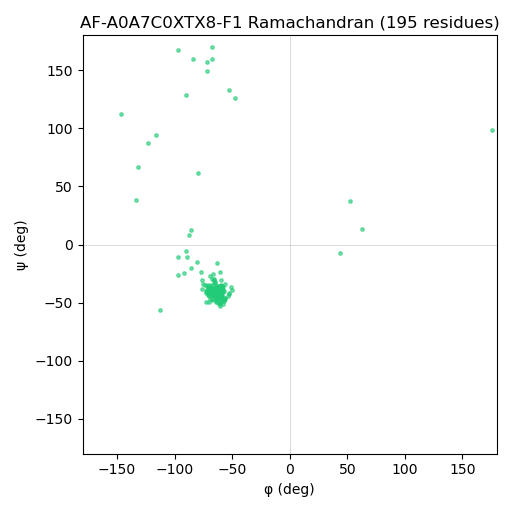 N . LEU A 1 94 ? 6.803 12.665 2.472 1.00 46.38 94 LEU A N 1
ATOM 741 C CA . LEU A 1 94 ? 6.530 13.695 3.474 1.00 46.38 94 LEU A CA 1
ATOM 742 C C . LEU A 1 94 ? 5.063 13.680 3.907 1.00 46.38 94 LEU A C 1
ATOM 744 O O . LEU A 1 94 ? 4.799 13.795 5.102 1.00 46.38 94 LEU A O 1
ATOM 748 N N . ARG A 1 95 ? 4.114 13.499 2.983 1.00 59.31 95 ARG A N 1
ATOM 749 C CA . ARG A 1 95 ? 2.688 13.292 3.279 1.00 59.31 95 ARG A CA 1
ATOM 750 C C . ARG A 1 95 ? 2.487 11.996 4.035 1.00 59.31 95 ARG A C 1
ATOM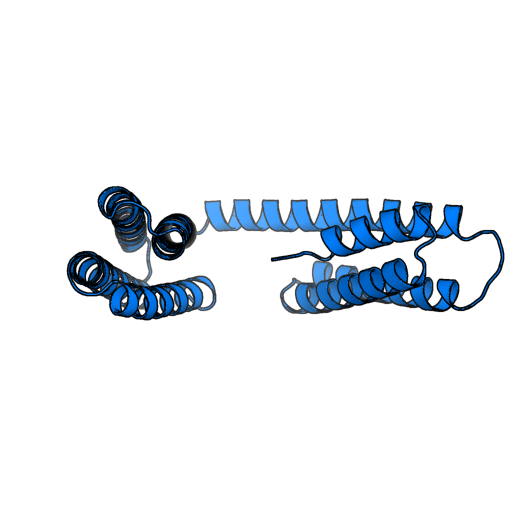 752 O O . ARG A 1 95 ? 1.880 12.035 5.093 1.00 59.31 95 ARG A O 1
ATOM 759 N N . TYR A 1 96 ? 3.094 10.902 3.587 1.00 52.56 96 TYR A N 1
ATOM 760 C CA . TYR A 1 96 ? 3.132 9.639 4.312 1.00 52.56 96 TYR A CA 1
ATOM 761 C C . TYR A 1 96 ? 3.720 9.825 5.709 1.00 52.56 96 TYR A C 1
ATOM 763 O O . TYR A 1 96 ? 3.125 9.382 6.676 1.00 52.56 96 TYR A O 1
ATOM 771 N N . LYS A 1 97 ? 4.837 10.541 5.872 1.00 45.38 97 LYS A N 1
ATOM 772 C CA . LYS A 1 97 ? 5.461 10.798 7.178 1.00 45.38 97 LYS A CA 1
ATOM 773 C C . LYS A 1 97 ? 4.583 11.672 8.076 1.00 45.38 97 LYS A C 1
ATOM 775 O O . LYS A 1 97 ? 4.503 11.404 9.270 1.00 45.38 97 LYS A O 1
ATOM 780 N N . ARG A 1 98 ? 3.911 12.687 7.523 1.00 54.59 98 ARG A N 1
ATOM 781 C CA . ARG A 1 98 ? 2.965 13.558 8.244 1.00 54.59 98 ARG A CA 1
ATOM 782 C C . ARG A 1 98 ? 1.682 12.814 8.619 1.00 54.59 98 ARG A C 1
ATOM 784 O O . ARG A 1 98 ? 1.245 12.920 9.755 1.00 54.59 98 ARG A O 1
ATOM 791 N N . GLN A 1 99 ? 1.134 12.009 7.715 1.00 55.62 99 GLN A N 1
ATOM 792 C CA . GLN A 1 99 ? -0.044 11.172 7.935 1.00 55.62 99 GLN A CA 1
ATOM 793 C C . GLN A 1 99 ? 0.265 10.023 8.902 1.00 55.62 99 GLN A C 1
ATOM 795 O O . GLN A 1 99 ? -0.512 9.774 9.809 1.00 55.62 99 GLN A O 1
ATOM 800 N N . ARG A 1 100 ? 1.448 9.406 8.812 1.00 46.19 100 ARG A N 1
ATOM 801 C CA . ARG A 1 100 ? 1.976 8.420 9.772 1.00 46.19 100 ARG A CA 1
ATOM 802 C C . ARG A 1 100 ? 2.236 9.028 11.151 1.00 46.19 100 ARG A C 1
ATOM 804 O O . ARG A 1 100 ? 2.113 8.326 12.150 1.00 46.19 100 ARG A O 1
ATOM 811 N N . ALA A 1 101 ? 2.623 10.302 11.221 1.00 53.59 101 ALA A N 1
ATOM 812 C CA . ALA A 1 101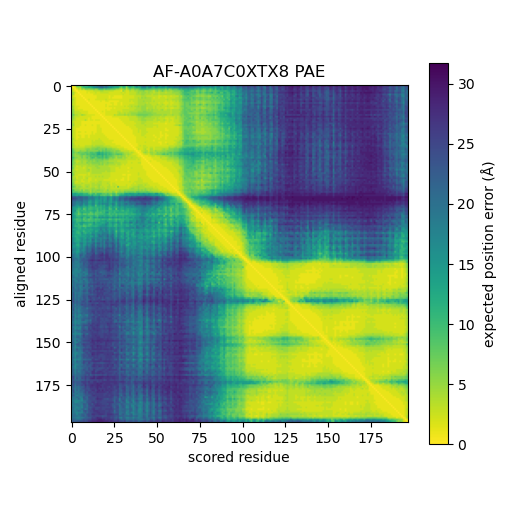 ? 2.776 11.020 12.486 1.00 53.59 101 ALA A CA 1
ATOM 813 C C . ALA A 1 101 ? 1.422 11.429 13.096 1.00 53.59 101 ALA A C 1
ATOM 815 O O . ALA A 1 101 ? 1.313 11.487 14.316 1.00 53.59 101 ALA A O 1
ATOM 816 N N . ALA A 1 102 ? 0.409 11.693 12.264 1.00 59.88 102 ALA A N 1
ATOM 817 C CA . ALA A 1 102 ? -0.918 12.135 12.692 1.00 59.88 102 ALA A CA 1
ATOM 818 C C . ALA A 1 102 ? -1.926 10.990 12.918 1.00 59.88 102 ALA A C 1
ATOM 820 O O . ALA A 1 102 ? -2.864 11.166 13.686 1.00 59.88 102 ALA A O 1
ATOM 821 N N . ASN A 1 103 ? -1.749 9.831 12.278 1.00 72.12 103 ASN A N 1
ATOM 822 C CA . ASN A 1 103 ? -2.679 8.703 12.324 1.00 72.12 103 ASN A CA 1
ATOM 823 C C . ASN A 1 103 ? -1.955 7.445 12.827 1.00 72.12 103 ASN A C 1
ATOM 825 O O . ASN A 1 103 ? -1.379 6.663 12.062 1.00 72.12 103 ASN A O 1
ATOM 829 N N . GLN A 1 104 ? -1.938 7.299 14.155 1.00 78.62 104 GLN A N 1
ATOM 830 C CA . GLN A 1 104 ? -1.266 6.188 14.826 1.00 78.62 104 GLN A CA 1
ATOM 831 C C . GLN A 1 104 ? -1.886 4.839 14.450 1.00 78.62 104 GLN A C 1
ATOM 833 O O . GLN A 1 104 ? -1.135 3.887 14.247 1.00 78.62 104 GLN A O 1
ATOM 838 N N . THR A 1 105 ? -3.207 4.779 14.267 1.00 83.81 105 THR A N 1
ATOM 839 C CA . THR A 1 105 ? -3.939 3.586 13.820 1.00 83.81 105 THR A CA 1
ATOM 840 C C . THR A 1 105 ? -3.467 3.120 12.449 1.00 83.81 105 THR A C 1
ATOM 842 O O . THR A 1 105 ? -3.022 1.985 12.307 1.00 83.81 105 THR A O 1
ATOM 845 N N . LEU A 1 106 ? -3.445 4.012 11.453 1.00 81.50 106 LEU A N 1
ATOM 846 C CA . LEU A 1 106 ? -3.012 3.682 10.093 1.00 81.50 106 LEU A CA 1
ATOM 847 C C . LEU A 1 106 ? -1.569 3.164 10.056 1.00 81.50 106 LEU A C 1
ATOM 849 O O . LEU A 1 106 ? -1.262 2.229 9.320 1.00 81.50 106 LEU A O 1
ATOM 853 N N . ARG A 1 107 ? -0.674 3.737 10.874 1.00 79.81 107 ARG A N 1
ATOM 854 C CA . ARG A 1 107 ? 0.702 3.233 10.995 1.00 79.81 107 ARG A CA 1
ATOM 855 C C . ARG A 1 107 ? 0.714 1.761 11.405 1.00 79.81 107 ARG A C 1
ATOM 857 O O . ARG A 1 107 ? 1.443 0.980 10.808 1.00 79.81 107 ARG A O 1
ATOM 864 N N . LYS A 1 108 ? -0.087 1.406 12.407 1.00 86.94 108 LYS A N 1
ATOM 865 C CA . LYS A 1 108 ? -0.177 0.039 12.919 1.00 86.94 108 LYS A CA 1
ATOM 866 C C . LYS A 1 108 ? -0.805 -0.912 11.897 1.00 86.94 108 LYS A C 1
ATOM 868 O O . LYS A 1 108 ? -0.271 -1.992 11.691 1.00 86.94 108 LYS A O 1
ATOM 873 N N . LEU A 1 109 ? -1.833 -0.480 11.164 1.00 84.69 109 LEU A N 1
ATOM 874 C CA . LEU A 1 109 ? -2.415 -1.271 10.069 1.00 84.69 109 LEU A CA 1
ATOM 875 C C . LEU A 1 109 ? -1.407 -1.556 8.940 1.00 84.69 109 LEU A C 1
ATOM 877 O O . LEU A 1 109 ? -1.364 -2.661 8.403 1.00 84.69 109 LEU A O 1
ATOM 881 N N . LEU A 1 110 ? -0.550 -0.588 8.598 1.00 76.19 110 LEU A N 1
ATOM 882 C CA . LEU A 1 110 ? 0.509 -0.780 7.599 1.00 76.19 110 LEU A CA 1
ATOM 883 C C . LEU A 1 110 ? 1.636 -1.699 8.089 1.00 76.19 110 LEU A C 1
ATOM 885 O O . LEU A 1 110 ? 2.167 -2.490 7.303 1.00 76.19 110 LEU A O 1
ATOM 889 N N . ASP A 1 111 ? 1.994 -1.612 9.372 1.00 81.44 111 ASP A N 1
ATOM 890 C CA . ASP A 1 111 ? 2.947 -2.536 9.989 1.00 81.44 111 ASP A CA 1
ATOM 891 C C . ASP A 1 111 ? 2.364 -3.973 9.980 1.00 81.44 111 ASP A C 1
ATOM 893 O O . ASP A 1 111 ? 3.048 -4.904 9.550 1.00 81.44 111 ASP A O 1
ATOM 897 N N . ALA A 1 112 ? 1.073 -4.149 10.302 1.00 81.00 112 ALA A N 1
ATOM 898 C CA . ALA A 1 112 ? 0.373 -5.437 10.205 1.00 81.00 112 ALA A CA 1
ATOM 899 C C . ALA A 1 112 ? 0.362 -6.001 8.772 1.00 81.00 112 ALA A C 1
ATOM 901 O O . ALA A 1 112 ? 0.723 -7.157 8.550 1.00 81.00 112 ALA A O 1
ATOM 902 N N . LYS A 1 113 ? 0.045 -5.165 7.772 1.00 82.38 113 LYS A N 1
ATOM 903 C CA . LYS A 1 113 ? 0.086 -5.542 6.348 1.00 82.38 113 LYS A CA 1
ATOM 904 C C . LYS A 1 113 ? 1.469 -6.036 5.917 1.00 82.38 113 LYS A C 1
ATOM 906 O O . LYS A 1 113 ? 1.581 -6.980 5.138 1.00 82.38 113 LYS A O 1
ATOM 911 N N . THR A 1 114 ? 2.527 -5.388 6.401 1.00 72.88 114 THR A N 1
ATOM 912 C CA . THR A 1 114 ? 3.908 -5.770 6.072 1.00 72.88 114 THR A CA 1
ATOM 913 C C . THR A 1 114 ? 4.207 -7.191 6.545 1.00 72.88 114 THR A C 1
ATOM 915 O O . THR A 1 114 ? 4.746 -7.987 5.779 1.00 72.88 114 THR A O 1
ATOM 918 N N . HIS A 1 115 ? 3.805 -7.527 7.771 1.00 75.25 115 HIS A N 1
ATOM 919 C CA . HIS A 1 115 ? 3.980 -8.869 8.319 1.00 75.25 115 HIS A CA 1
ATOM 920 C C . HIS A 1 115 ? 3.107 -9.918 7.620 1.00 75.25 115 HIS A C 1
ATOM 922 O O . HIS A 1 115 ? 3.593 -11.005 7.316 1.00 75.25 115 HIS A O 1
ATOM 928 N N . LEU A 1 116 ? 1.879 -9.571 7.228 1.00 72.69 116 LEU A N 1
ATOM 929 C CA . LEU A 1 116 ? 1.057 -10.447 6.391 1.00 72.69 116 LEU A CA 1
ATOM 930 C C . LEU A 1 116 ? 1.711 -10.757 5.035 1.00 72.69 116 LEU A C 1
ATOM 932 O O . LEU A 1 116 ? 1.624 -11.885 4.562 1.00 72.69 116 LEU A O 1
ATOM 936 N N . HIS A 1 117 ? 2.413 -9.815 4.401 1.00 67.69 117 HIS A N 1
ATOM 937 C CA . HIS A 1 117 ? 3.173 -10.125 3.181 1.00 67.69 117 HIS A CA 1
ATOM 938 C C . HIS A 1 117 ? 4.367 -11.063 3.430 1.00 67.69 117 HIS A C 1
ATOM 940 O O . HIS A 1 117 ? 4.740 -11.838 2.547 1.00 67.69 117 HIS A O 1
ATOM 946 N N . TYR A 1 118 ? 4.979 -11.029 4.615 1.00 70.12 118 TYR A N 1
ATOM 947 C CA . TYR A 1 118 ? 6.020 -11.998 4.971 1.00 70.12 118 TYR A CA 1
ATOM 948 C C . TYR A 1 118 ? 5.437 -13.401 5.176 1.00 70.12 118 TYR A C 1
ATOM 950 O O . TYR A 1 118 ? 5.985 -14.364 4.625 1.00 70.12 118 TYR A O 1
ATOM 958 N N . ALA A 1 119 ? 4.277 -13.498 5.835 1.00 70.56 119 ALA A N 1
ATOM 959 C CA . ALA A 1 119 ? 3.526 -14.743 5.977 1.00 70.56 119 ALA A CA 1
ATOM 960 C C . ALA A 1 119 ? 3.124 -15.333 4.610 1.00 70.56 119 ALA A C 1
ATOM 962 O O . ALA A 1 119 ? 3.372 -16.511 4.357 1.00 70.56 119 ALA A O 1
ATOM 963 N N . GLU A 1 120 ? 2.616 -14.513 3.683 1.00 77.88 120 GLU A N 1
ATOM 964 C CA . GLU A 1 120 ? 2.291 -14.894 2.295 1.00 77.88 120 GLU A CA 1
ATOM 965 C C . GLU A 1 120 ? 3.493 -15.466 1.552 1.00 77.88 120 GLU A C 1
ATOM 967 O O . GLU A 1 120 ? 3.434 -16.535 0.942 1.00 77.88 120 GLU A O 1
ATOM 972 N N . HIS A 1 121 ? 4.626 -14.767 1.632 1.00 65.00 121 HIS A N 1
ATOM 973 C CA . HIS A 1 121 ? 5.853 -15.237 1.015 1.00 65.00 121 HIS A CA 1
ATOM 974 C C . HIS A 1 121 ? 6.285 -16.583 1.618 1.00 65.00 121 HIS A C 1
ATOM 976 O O . HIS A 1 121 ? 6.779 -17.449 0.895 1.00 65.00 121 HIS A O 1
ATOM 982 N N . GLY A 1 122 ? 6.062 -16.798 2.918 1.00 66.44 122 GLY A N 1
ATOM 983 C CA . GLY A 1 122 ? 6.242 -18.093 3.570 1.00 66.44 122 GLY A CA 1
ATOM 984 C C . GLY A 1 122 ? 5.277 -19.173 3.066 1.00 66.44 122 GLY A C 1
ATOM 985 O O . GLY A 1 122 ? 5.720 -20.283 2.764 1.00 66.44 122 GLY A O 1
ATOM 986 N N . LEU 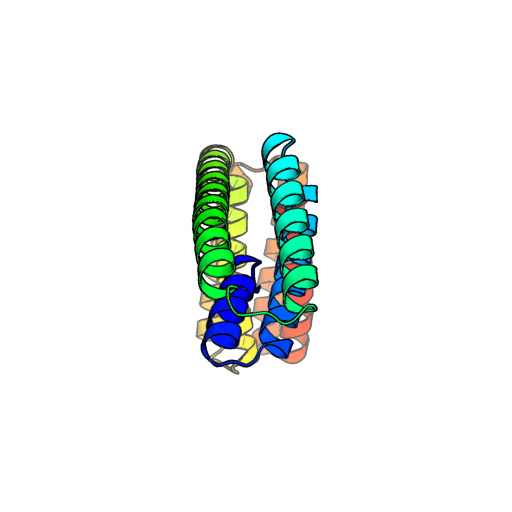A 1 123 ? 3.993 -18.851 2.899 1.00 68.88 123 LEU A N 1
ATOM 987 C CA . LEU A 1 123 ? 2.962 -19.740 2.350 1.00 68.88 123 LEU A CA 1
ATOM 988 C C . LEU A 1 123 ? 3.266 -20.166 0.908 1.00 68.88 123 LEU A C 1
ATOM 990 O O . LEU A 1 123 ? 3.104 -21.340 0.573 1.00 68.88 123 LEU A O 1
ATOM 994 N N . ILE A 1 124 ? 3.738 -19.245 0.063 1.00 68.06 124 ILE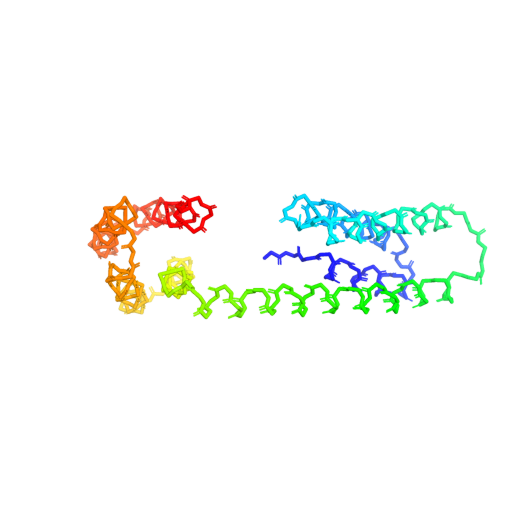 A N 1
ATOM 995 C CA . ILE A 1 124 ? 4.096 -19.501 -1.344 1.00 68.06 124 ILE A CA 1
ATOM 996 C C . ILE A 1 124 ? 5.387 -20.319 -1.453 1.00 68.06 124 ILE A C 1
ATOM 998 O O . ILE A 1 124 ? 5.505 -21.182 -2.320 1.00 68.06 124 ILE A O 1
ATOM 1002 N N . LYS A 1 125 ? 6.374 -20.045 -0.592 1.00 67.50 125 LYS A N 1
ATOM 1003 C CA . LYS A 1 125 ? 7.690 -20.708 -0.617 1.00 67.50 125 LYS A CA 1
ATOM 1004 C C . LYS A 1 125 ? 7.751 -22.005 0.185 1.00 67.50 125 LYS A C 1
ATOM 1006 O O . LYS A 1 125 ? 8.850 -22.525 0.358 1.00 67.50 125 LYS A O 1
ATOM 1011 N N . ASP A 1 126 ? 6.610 -22.491 0.665 1.00 67.19 126 ASP A N 1
ATOM 1012 C CA . ASP A 1 126 ? 6.501 -23.701 1.483 1.00 67.19 126 ASP A CA 1
ATOM 1013 C C . ASP A 1 126 ? 7.447 -23.673 2.702 1.00 67.19 126 ASP A C 1
ATOM 1015 O O . ASP A 1 126 ? 8.068 -24.665 3.073 1.00 67.19 126 ASP A O 1
ATOM 1019 N N . ARG A 1 127 ? 7.619 -22.486 3.308 1.00 67.81 127 ARG A N 1
ATOM 1020 C CA . ARG A 1 127 ? 8.454 -22.324 4.505 1.00 67.81 127 ARG A CA 1
ATOM 1021 C C . ARG A 1 127 ? 7.827 -23.027 5.703 1.00 67.81 127 ARG A C 1
ATOM 1023 O O . ARG A 1 127 ? 6.619 -23.259 5.739 1.00 67.81 127 ARG A O 1
ATOM 1030 N N . ASP A 1 128 ? 8.684 -23.302 6.678 1.00 80.12 128 ASP A N 1
ATOM 1031 C CA . ASP A 1 128 ? 8.320 -23.862 7.972 1.00 80.12 128 ASP A CA 1
ATOM 1032 C C . ASP A 1 128 ? 7.210 -23.049 8.661 1.00 80.12 128 ASP A C 1
ATOM 1034 O O . ASP A 1 128 ? 7.281 -21.812 8.717 1.00 80.12 128 ASP A O 1
ATOM 1038 N N . SER A 1 129 ? 6.194 -23.751 9.173 1.00 82.81 129 SER A N 1
ATOM 1039 C CA . SER A 1 129 ? 4.981 -23.156 9.746 1.00 82.81 129 SER A CA 1
ATOM 1040 C C . SER A 1 129 ? 5.289 -22.245 10.932 1.00 82.81 129 SER A C 1
ATOM 1042 O O . SER A 1 129 ? 4.632 -21.220 11.091 1.00 82.81 129 SER A O 1
ATOM 1044 N N . ASP A 1 130 ? 6.354 -22.514 11.695 1.00 85.75 130 ASP A N 1
ATOM 1045 C CA . ASP A 1 130 ? 6.780 -21.648 12.803 1.00 85.75 130 ASP A CA 1
ATOM 1046 C C . ASP A 1 130 ? 7.263 -20.270 12.336 1.00 85.75 130 ASP A C 1
ATOM 1048 O O . ASP A 1 130 ? 7.149 -19.281 13.062 1.00 85.75 130 ASP A O 1
ATOM 1052 N N . THR A 1 131 ? 7.818 -20.174 11.124 1.00 78.94 131 THR A N 1
ATOM 1053 C CA . THR A 1 131 ? 8.220 -18.879 10.554 1.00 78.94 131 THR A CA 1
ATOM 1054 C C . THR A 1 131 ? 6.995 -18.079 10.135 1.00 78.94 131 THR A C 1
ATOM 1056 O O . THR A 1 131 ? 6.929 -16.886 10.413 1.00 78.94 131 THR A O 1
ATOM 1059 N N . ILE A 1 132 ? 6.016 -18.744 9.518 1.00 81.06 132 ILE A N 1
ATOM 1060 C CA . ILE A 1 132 ? 4.760 -18.115 9.095 1.00 81.06 132 ILE A CA 1
ATOM 1061 C C . ILE A 1 132 ? 3.977 -17.647 10.324 1.00 81.06 132 ILE A C 1
ATOM 1063 O O . ILE A 1 132 ? 3.533 -16.504 10.355 1.00 81.06 132 ILE A O 1
ATOM 1067 N N . ARG A 1 133 ? 3.899 -18.476 11.370 1.00 89.88 133 ARG A N 1
ATOM 1068 C CA . ARG A 1 133 ? 3.225 -18.145 12.631 1.00 89.88 133 ARG A CA 1
ATOM 1069 C C . ARG A 1 133 ? 3.826 -16.912 13.306 1.00 89.88 133 ARG A C 1
ATOM 1071 O O . ARG A 1 133 ? 3.087 -16.029 13.697 1.00 89.88 133 ARG A O 1
ATOM 1078 N N . LYS A 1 134 ? 5.156 -16.762 13.327 1.00 86.19 134 LYS A N 1
ATOM 1079 C CA . LYS A 1 134 ? 5.805 -15.540 13.855 1.00 86.19 134 LYS A CA 1
ATOM 1080 C C . LYS A 1 134 ? 5.424 -14.269 13.097 1.00 86.19 134 LYS A C 1
ATOM 1082 O O . LYS A 1 134 ? 5.358 -13.188 13.692 1.00 86.19 134 LYS A O 1
ATOM 1087 N N . ASP A 1 135 ? 5.246 -14.380 11.784 1.00 81.69 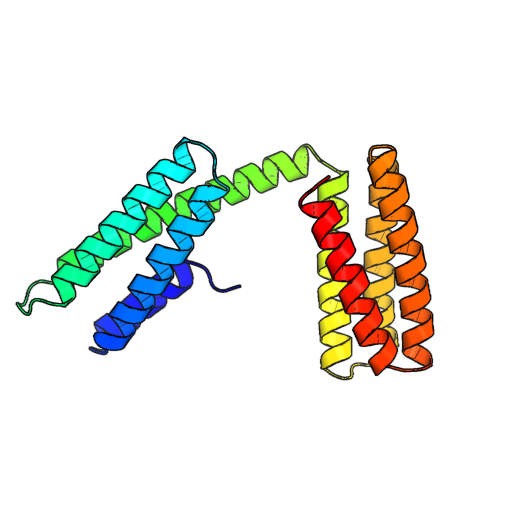135 ASP A N 1
ATOM 1088 C CA . ASP A 1 135 ? 4.795 -13.262 10.961 1.00 81.69 135 ASP A CA 1
ATOM 1089 C C . ASP A 1 135 ? 3.310 -12.959 11.223 1.00 81.69 135 ASP A C 1
ATOM 1091 O O . ASP A 1 135 ? 2.959 -11.788 11.367 1.00 81.69 135 ASP A O 1
ATOM 1095 N N . LEU A 1 136 ? 2.461 -13.979 11.389 1.00 89.94 136 LEU A N 1
ATOM 1096 C CA . LEU A 1 136 ? 1.059 -13.813 11.796 1.00 89.94 136 LEU A CA 1
ATOM 1097 C C . LEU A 1 136 ? 0.935 -13.199 13.204 1.00 89.94 136 LEU A C 1
ATOM 1099 O O . LEU A 1 136 ? 0.320 -12.144 13.332 1.00 89.94 136 LEU A O 1
ATOM 1103 N N . ASP A 1 137 ? 1.645 -13.716 14.208 1.00 93.19 137 ASP A N 1
ATOM 1104 C CA . ASP A 1 137 ? 1.722 -13.151 15.567 1.00 93.19 137 ASP A CA 1
ATOM 1105 C C . ASP A 1 137 ? 2.117 -11.664 15.548 1.00 93.19 137 ASP A C 1
ATOM 1107 O O . ASP A 1 137 ? 1.598 -10.822 16.287 1.00 93.19 137 ASP A O 1
ATOM 1111 N N . SER A 1 138 ? 3.077 -11.312 14.687 1.00 85.25 138 SER A N 1
ATOM 1112 C CA . SER A 1 138 ? 3.519 -9.928 14.539 1.00 85.25 138 SER A CA 1
ATOM 1113 C C . SER A 1 138 ? 2.435 -9.056 13.912 1.00 85.25 138 SER A C 1
ATOM 1115 O O . SER A 1 138 ? 2.257 -7.915 14.345 1.00 85.25 138 SER A O 1
ATOM 1117 N N . ALA A 1 139 ? 1.704 -9.574 12.922 1.00 84.19 139 ALA A N 1
ATOM 1118 C CA . ALA A 1 139 ? 0.555 -8.892 12.344 1.00 84.19 139 ALA A CA 1
ATOM 1119 C C . ALA A 1 139 ? -0.565 -8.697 13.381 1.00 84.19 139 ALA A C 1
ATOM 1121 O O . ALA A 1 139 ? -1.046 -7.569 13.512 1.00 84.19 139 ALA A O 1
ATOM 1122 N N . ASP A 1 140 ? -0.912 -9.728 14.164 1.00 95.12 140 ASP A N 1
ATOM 1123 C CA . ASP A 1 140 ? -1.912 -9.634 15.239 1.00 95.12 140 ASP A CA 1
ATOM 1124 C C . ASP A 1 140 ? -1.540 -8.551 16.251 1.00 95.12 140 ASP A C 1
ATOM 1126 O O . ASP A 1 140 ? -2.346 -7.672 16.552 1.00 95.12 140 ASP A O 1
ATOM 1130 N N . ARG A 1 141 ? -0.285 -8.540 16.711 1.00 93.62 141 ARG A N 1
ATOM 1131 C CA . ARG A 1 141 ? 0.199 -7.535 17.664 1.00 93.62 141 ARG A CA 1
ATOM 1132 C C . ARG A 1 141 ? 0.033 -6.112 17.133 1.00 93.62 141 ARG A C 1
ATOM 1134 O O . ARG A 1 141 ? -0.348 -5.213 17.878 1.00 93.62 141 ARG A O 1
ATOM 1141 N N . TYR A 1 142 ? 0.299 -5.873 15.850 1.00 89.25 142 TYR A N 1
ATOM 1142 C CA . TYR A 1 142 ? 0.081 -4.549 15.267 1.00 89.25 142 TYR A CA 1
ATOM 1143 C C . TYR A 1 142 ? -1.409 -4.217 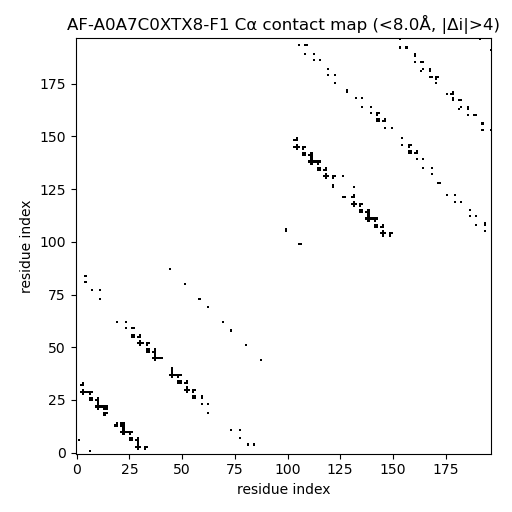15.102 1.00 89.25 142 TYR A C 1
ATOM 1145 O O . TYR A 1 142 ? -1.794 -3.070 15.336 1.00 89.25 142 TYR A O 1
ATOM 1153 N N . LEU A 1 143 ? -2.265 -5.189 14.774 1.00 92.38 143 LEU A N 1
ATOM 1154 C CA . LEU A 1 143 ? -3.718 -4.994 14.791 1.00 92.38 143 LEU A CA 1
ATOM 1155 C C . LEU A 1 143 ? -4.216 -4.668 16.206 1.00 92.38 143 LEU A C 1
ATOM 1157 O O . LEU A 1 143 ? -4.992 -3.730 16.380 1.00 92.38 143 LEU A O 1
ATOM 1161 N N . GLU A 1 144 ? -3.720 -5.354 17.232 1.00 94.88 144 GLU A N 1
ATOM 1162 C CA . GLU A 1 144 ? -4.015 -5.059 18.633 1.00 94.88 144 GLU A CA 1
ATOM 1163 C C . GLU A 1 144 ? -3.624 -3.633 19.017 1.00 94.88 144 GLU A C 1
ATOM 1165 O O . GLU A 1 144 ? -4.446 -2.873 19.528 1.00 94.88 144 GLU A O 1
ATOM 1170 N N . GLU A 1 145 ? -2.386 -3.244 18.717 1.00 90.81 145 GLU A N 1
ATOM 1171 C CA . GLU A 1 145 ? -1.878 -1.898 18.976 1.00 90.81 145 GLU A CA 1
ATOM 1172 C C . GLU A 1 145 ? -2.679 -0.818 18.224 1.00 90.81 145 GLU A C 1
ATOM 1174 O O . GLU A 1 145 ? -2.691 0.339 18.639 1.00 90.81 145 GLU A O 1
ATOM 1179 N N . SER A 1 146 ? -3.357 -1.168 17.126 1.00 88.38 146 SER A N 1
ATOM 1180 C CA . SER A 1 146 ? -4.219 -0.242 16.385 1.00 88.38 146 SER A CA 1
ATOM 1181 C C . SER A 1 146 ? -5.580 -0.006 17.061 1.00 88.38 146 SER A C 1
ATOM 1183 O O . SER A 1 146 ? -6.176 1.056 16.876 1.00 88.38 146 SER A O 1
ATOM 1185 N N . LEU A 1 147 ? -6.059 -0.933 17.904 1.00 90.38 147 LEU A N 1
ATOM 1186 C CA . LEU A 1 147 ? -7.371 -0.834 18.558 1.00 90.38 147 LEU A CA 1
ATOM 1187 C C . LEU A 1 147 ? -7.478 0.362 19.509 1.00 90.38 147 LEU A C 1
ATOM 1189 O O . LEU A 1 147 ? -8.542 0.980 19.586 1.00 90.38 147 LEU A O 1
ATOM 1193 N N . SER A 1 148 ? -6.409 0.696 20.239 1.00 83.81 148 SER A N 1
ATOM 1194 C CA . SER A 1 148 ? -6.452 1.762 21.251 1.00 83.81 148 SER A CA 1
ATOM 1195 C C . SER A 1 148 ? -6.764 3.126 20.634 1.00 83.81 148 SER A C 1
ATOM 1197 O O . SER A 1 148 ? -7.576 3.877 21.177 1.00 83.81 148 SER A O 1
ATOM 1199 N N . GLU A 1 149 ? -6.197 3.387 19.457 1.00 80.94 149 GLU A N 1
ATOM 1200 C CA . GLU A 1 149 ? -6.268 4.664 18.740 1.00 80.94 149 GLU A CA 1
ATOM 1201 C C . GLU A 1 149 ? -7.359 4.688 17.651 1.00 80.94 149 GLU A C 1
ATOM 1203 O O . GLU A 1 149 ? -7.659 5.741 17.092 1.00 80.94 149 GLU A O 1
ATOM 1208 N N . ALA A 1 150 ? -7.963 3.541 17.322 1.00 84.50 150 ALA A N 1
ATOM 1209 C CA . ALA A 1 150 ? -9.004 3.449 16.301 1.00 84.50 150 ALA A CA 1
ATOM 1210 C C . ALA A 1 150 ? -10.336 4.077 16.748 1.00 84.50 150 ALA A C 1
ATOM 1212 O O . ALA A 1 150 ? -10.703 4.044 17.928 1.00 84.50 150 ALA A O 1
ATOM 1213 N N . GLU A 1 151 ? -11.091 4.603 15.783 1.00 82.19 151 GLU A N 1
ATOM 1214 C CA . GLU A 1 151 ? -12.483 5.011 15.982 1.00 82.19 151 GLU A CA 1
ATOM 1215 C C . GLU A 1 151 ? -13.406 3.785 16.126 1.00 82.19 151 GLU A C 1
ATOM 1217 O O . GLU A 1 151 ? -13.049 2.693 15.673 1.00 82.19 151 GLU A O 1
ATOM 1222 N N . PRO A 1 152 ? -14.593 3.914 16.753 1.00 82.19 152 PRO A N 1
ATOM 1223 C CA . PRO A 1 152 ? -15.439 2.765 17.084 1.00 82.19 152 PRO A CA 1
ATOM 1224 C C . PRO A 1 152 ? -15.783 1.825 15.910 1.00 82.19 152 PRO A C 1
ATOM 1226 O O . PRO A 1 152 ? -15.634 0.617 16.097 1.00 82.19 152 PRO A O 1
ATOM 1229 N N . PRO A 1 153 ? -16.164 2.309 14.706 1.00 79.88 153 PRO A N 1
ATOM 1230 C CA . PRO A 1 153 ? -16.449 1.424 13.570 1.00 79.88 153 PRO A CA 1
ATOM 1231 C C . PRO A 1 153 ? -15.215 0.627 13.126 1.00 79.88 153 PRO A C 1
ATOM 1233 O O . PRO A 1 153 ? -15.282 -0.582 12.902 1.00 79.88 153 PRO A O 1
ATOM 1236 N N . MET A 1 154 ? -14.060 1.293 13.095 1.00 83.81 154 MET A N 1
ATOM 1237 C CA . MET A 1 154 ? -12.784 0.693 12.721 1.00 83.81 154 MET A CA 1
ATOM 1238 C C . MET A 1 154 ? -12.314 -0.333 13.768 1.00 83.81 154 MET A C 1
ATOM 1240 O O . MET A 1 154 ? -11.792 -1.385 13.405 1.00 83.81 154 MET A O 1
ATOM 1244 N N . ARG A 1 155 ? -12.570 -0.114 15.068 1.00 89.00 155 ARG A N 1
ATOM 1245 C CA . ARG A 1 155 ? -12.269 -1.100 16.130 1.00 89.00 155 ARG A CA 1
ATOM 1246 C C . ARG A 1 155 ? -12.984 -2.428 15.925 1.00 89.00 155 ARG A C 1
ATOM 1248 O O . ARG A 1 155 ? -12.395 -3.478 16.188 1.00 89.00 155 ARG A O 1
ATOM 1255 N N . GLU A 1 156 ? -14.240 -2.397 15.487 1.00 89.25 156 GLU A N 1
ATOM 1256 C CA . GLU A 1 156 ? -14.995 -3.621 15.223 1.00 89.25 156 GLU A CA 1
ATOM 1257 C C . GLU A 1 156 ? -14.386 -4.408 14.065 1.00 89.25 156 GLU A C 1
ATOM 1259 O O . GLU A 1 156 ? -14.213 -5.621 14.180 1.00 89.25 156 GLU A O 1
ATOM 1264 N N . GLN A 1 157 ? -14.025 -3.726 12.978 1.00 89.81 157 GLN A N 1
ATOM 1265 C CA . GLN A 1 157 ? -13.389 -4.349 11.817 1.00 89.81 157 GLN A CA 1
ATOM 1266 C C . GLN A 1 157 ? -12.006 -4.915 12.164 1.00 89.81 157 GLN A C 1
ATOM 1268 O O . GLN A 1 157 ? -11.734 -6.074 11.857 1.00 89.81 157 GLN A O 1
ATOM 1273 N N . ILE A 1 158 ? -11.178 -4.167 12.903 1.00 92.31 158 ILE A N 1
ATOM 1274 C CA . ILE A 1 158 ? -9.878 -4.650 13.400 1.00 92.31 158 ILE A CA 1
ATOM 1275 C C . ILE A 1 158 ? -10.064 -5.888 14.285 1.00 92.31 158 ILE A C 1
ATOM 1277 O O . ILE A 1 158 ? -9.347 -6.873 14.139 1.00 92.31 158 ILE A O 1
ATOM 1281 N N . SER A 1 159 ? -11.053 -5.878 15.181 1.00 94.12 159 SER A N 1
ATOM 1282 C CA . SER A 1 159 ? -11.326 -7.018 16.067 1.00 94.12 159 SER A CA 1
ATOM 1283 C C . SER A 1 159 ? -11.792 -8.262 15.309 1.00 94.12 159 SER A C 1
ATOM 1285 O O . SER A 1 159 ? -11.550 -9.374 15.771 1.00 94.12 159 SER A O 1
ATOM 1287 N N . ARG A 1 160 ? -12.475 -8.098 14.168 1.00 94.56 160 ARG A N 1
ATOM 1288 C CA . ARG A 1 160 ? -12.817 -9.215 13.274 1.00 94.56 160 ARG A CA 1
ATOM 1289 C C . ARG A 1 160 ? -11.568 -9.745 12.582 1.00 94.56 160 ARG A C 1
ATOM 1291 O O . ARG A 1 160 ? -11.306 -10.931 12.705 1.00 94.56 160 ARG A O 1
ATOM 1298 N N . LEU A 1 161 ? -10.756 -8.869 11.986 1.00 94.50 161 LEU A N 1
ATOM 1299 C CA . LEU A 1 161 ? -9.493 -9.243 11.338 1.00 94.50 161 LEU A CA 1
ATOM 1300 C C . LEU A 1 161 ? -8.576 -10.056 12.259 1.00 94.50 161 LEU A C 1
ATOM 1302 O O . LEU A 1 161 ? -8.027 -11.059 11.824 1.00 94.50 161 LEU A O 1
ATOM 1306 N N . ARG A 1 162 ? -8.456 -9.680 13.539 1.00 96.38 162 ARG A N 1
ATOM 1307 C CA . ARG A 1 162 ? -7.682 -10.457 14.526 1.00 96.38 162 ARG A CA 1
ATOM 1308 C C . ARG A 1 162 ? -8.214 -11.880 14.719 1.00 96.38 162 ARG A C 1
ATOM 1310 O O . ARG A 1 162 ? -7.441 -12.824 14.812 1.00 96.38 162 ARG A O 1
ATOM 1317 N N . LYS A 1 163 ? -9.539 -12.053 14.761 1.00 95.38 163 LYS A N 1
ATOM 1318 C CA . LYS A 1 163 ? -10.160 -13.382 14.892 1.00 95.38 163 LYS A CA 1
ATOM 1319 C C . LYS A 1 163 ? -9.922 -14.244 13.658 1.00 95.38 163 LYS A C 1
ATOM 1321 O O . LYS A 1 163 ? -9.580 -15.409 13.816 1.00 95.38 163 LYS A O 1
ATOM 1326 N N . GLU A 1 164 ? -10.074 -13.667 12.467 1.00 94.12 164 GLU A N 1
ATOM 1327 C CA . GLU A 1 164 ? -9.765 -14.360 11.209 1.00 94.12 164 GLU A CA 1
ATOM 1328 C C . GLU A 1 164 ? -8.279 -14.749 11.160 1.00 94.12 164 GLU A C 1
ATOM 1330 O O . GLU A 1 164 ? -7.937 -15.859 10.775 1.00 94.12 164 GLU A O 1
ATOM 1335 N N . LEU A 1 165 ? -7.383 -13.881 11.642 1.00 93.38 165 LEU A N 1
ATOM 1336 C CA . LEU A 1 165 ? -5.947 -14.156 11.669 1.00 93.38 165 LEU A CA 1
ATOM 1337 C C . LEU A 1 165 ? -5.575 -15.319 12.604 1.00 93.38 165 LEU A C 1
ATOM 1339 O O . LEU A 1 165 ? -4.752 -16.149 12.231 1.00 93.38 165 LEU A O 1
ATOM 1343 N N . HIS A 1 166 ? -6.228 -15.441 13.761 1.00 92.56 166 HIS A N 1
ATOM 1344 C CA . HIS A 1 166 ? -6.083 -16.626 14.613 1.00 92.56 166 HIS A CA 1
ATOM 1345 C C . HIS A 1 166 ? -6.661 -17.892 13.972 1.00 92.56 166 HIS A C 1
ATOM 1347 O O . HIS A 1 166 ? -6.071 -18.962 14.083 1.00 92.56 166 HIS A O 1
ATOM 1353 N N . ALA A 1 167 ? -7.788 -17.790 13.267 1.00 91.69 167 ALA A N 1
ATOM 1354 C CA . ALA A 1 167 ? -8.339 -18.930 12.539 1.00 91.69 167 ALA A CA 1
ATOM 1355 C C . ALA A 1 167 ? -7.422 -19.360 11.373 1.00 91.69 167 ALA A C 1
ATOM 1357 O O . ALA A 1 167 ? -7.247 -20.551 11.133 1.00 91.69 167 ALA A O 1
ATOM 1358 N N . LEU A 1 168 ? -6.748 -18.414 10.711 1.00 90.69 168 LEU A N 1
ATOM 1359 C CA . LEU A 1 168 ? -5.703 -18.706 9.728 1.00 90.69 168 LEU A CA 1
ATOM 1360 C C . LEU A 1 168 ? -4.526 -19.477 10.354 1.00 90.69 168 LEU A C 1
ATOM 1362 O O . LEU A 1 168 ? -3.989 -20.381 9.719 1.00 90.69 168 LEU A O 1
ATOM 1366 N N . GLU A 1 169 ? -4.116 -19.146 11.581 1.00 87.88 169 GLU A N 1
ATOM 1367 C CA . GLU A 1 169 ? -3.064 -19.887 12.293 1.00 87.88 169 GLU A CA 1
ATOM 1368 C C . GLU A 1 169 ? -3.450 -21.349 12.554 1.00 87.88 169 GLU A C 1
ATOM 1370 O O . GLU A 1 169 ? -2.586 -22.222 12.461 1.00 87.88 169 GLU A O 1
ATOM 1375 N N . GLU A 1 170 ? -4.727 -21.624 12.835 1.00 86.88 170 GLU A N 1
ATOM 1376 C CA . GLU A 1 170 ? -5.262 -22.987 12.970 1.00 86.88 170 GLU A CA 1
ATOM 1377 C C . GLU A 1 170 ? -5.322 -23.716 11.611 1.00 86.88 170 GLU A C 1
ATOM 1379 O O . GLU A 1 170 ? -5.023 -24.913 11.518 1.00 86.88 170 GLU A O 1
ATOM 1384 N N . ASP A 1 171 ? -5.638 -22.991 10.533 1.00 86.25 171 ASP A N 1
ATOM 1385 C CA . ASP A 1 171 ? -5.666 -23.529 9.169 1.00 86.25 171 ASP A CA 1
ATOM 1386 C C . ASP A 1 171 ? -4.267 -23.945 8.674 1.00 86.25 171 ASP A C 1
ATOM 1388 O O . ASP A 1 171 ? -4.141 -24.922 7.932 1.00 86.25 171 ASP A O 1
ATOM 1392 N N . LEU A 1 172 ? -3.196 -23.268 9.120 1.00 84.94 172 LEU A N 1
ATOM 1393 C CA . LEU A 1 172 ? -1.809 -23.612 8.757 1.00 84.94 172 LEU A CA 1
ATOM 1394 C C . LEU A 1 172 ? -1.434 -25.057 9.100 1.00 84.94 172 LEU A C 1
ATOM 1396 O O . LEU A 1 172 ? -0.627 -25.661 8.389 1.00 84.94 172 LEU A O 1
ATOM 1400 N N . ASP A 1 173 ? -1.986 -25.589 10.190 1.00 78.50 173 ASP A N 1
ATOM 1401 C CA . ASP A 1 173 ? -1.682 -26.934 10.678 1.00 78.50 173 ASP A CA 1
ATOM 1402 C C . ASP A 1 173 ? -2.605 -28.008 10.068 1.00 78.50 173 ASP A C 1
ATOM 1404 O O . ASP A 1 173 ? -2.339 -29.203 10.220 1.00 78.50 173 ASP A O 1
ATOM 1408 N N . SER A 1 174 ? -3.678 -27.609 9.372 1.00 80.69 174 SER A N 1
ATOM 1409 C CA . SER A 1 174 ? -4.712 -28.517 8.858 1.00 80.69 174 SER A CA 1
ATOM 1410 C C . SER A 1 174 ? -4.739 -28.615 7.330 1.00 80.69 174 SER A C 1
ATOM 1412 O O . SER A 1 174 ? -4.591 -29.719 6.799 1.00 80.69 174 SER A O 1
ATOM 1414 N N . ASP A 1 175 ? -4.887 -27.496 6.616 1.00 83.44 175 ASP A N 1
ATOM 1415 C CA . ASP A 1 175 ? -4.907 -27.444 5.150 1.00 83.44 175 ASP A CA 1
ATOM 1416 C C . ASP A 1 175 ? -4.272 -26.141 4.634 1.00 83.44 175 ASP A C 1
ATOM 1418 O O . ASP A 1 175 ? -4.809 -25.039 4.756 1.00 83.44 175 ASP A O 1
ATOM 1422 N N . ARG A 1 176 ? -3.113 -26.278 3.982 1.00 78.12 176 ARG A N 1
ATOM 1423 C CA . ARG A 1 176 ? -2.326 -25.144 3.486 1.00 78.12 176 ARG A CA 1
ATOM 1424 C C . ARG A 1 176 ? -2.984 -24.409 2.313 1.00 78.12 176 ARG A C 1
ATOM 1426 O O . ARG A 1 176 ? -2.714 -23.222 2.129 1.00 78.12 176 ARG A O 1
ATOM 1433 N N . GLU A 1 177 ? -3.817 -25.074 1.514 1.00 80.94 177 GLU A N 1
ATOM 1434 C CA . GLU A 1 177 ? -4.571 -24.411 0.441 1.00 80.94 177 GLU A CA 1
ATOM 1435 C C . GLU A 1 177 ? -5.753 -23.625 1.018 1.00 80.94 177 GLU A C 1
ATOM 1437 O O . GLU A 1 177 ? -5.994 -22.489 0.604 1.00 80.94 177 GLU A O 1
ATOM 1442 N N . GLN A 1 178 ? -6.415 -24.163 2.047 1.00 85.56 178 GLN A N 1
ATOM 1443 C CA . GLN A 1 178 ? -7.409 -23.414 2.819 1.00 85.56 178 GLN A CA 1
ATOM 1444 C C . GLN A 1 178 ? -6.780 -22.180 3.483 1.00 85.56 178 GLN A C 1
ATOM 1446 O O . GLN A 1 178 ? -7.306 -21.076 3.340 1.00 85.56 178 GLN A O 1
ATOM 1451 N N . ALA A 1 179 ? -5.606 -22.334 4.105 1.00 85.31 179 ALA A N 1
ATOM 1452 C CA . ALA A 1 179 ? -4.867 -21.225 4.704 1.00 85.31 179 ALA A CA 1
ATOM 1453 C C . ALA A 1 179 ? -4.525 -20.122 3.681 1.00 85.31 179 ALA A C 1
ATOM 1455 O O . ALA A 1 179 ? -4.579 -18.936 3.995 1.00 85.31 179 ALA A O 1
ATOM 1456 N N . ARG A 1 180 ? -4.214 -20.476 2.426 1.00 80.88 180 ARG A N 1
ATOM 1457 C CA . ARG A 1 180 ? -3.973 -19.484 1.360 1.00 80.88 180 ARG A CA 1
ATOM 1458 C C . ARG A 1 180 ? -5.230 -18.698 0.999 1.00 80.88 180 ARG A C 1
ATOM 1460 O O . ARG A 1 180 ? -5.165 -17.475 0.921 1.00 80.88 180 ARG A O 1
ATOM 1467 N N . ALA A 1 181 ? -6.362 -19.372 0.812 1.00 84.44 181 ALA A N 1
ATOM 1468 C CA . ALA A 1 181 ? -7.624 -18.696 0.506 1.00 84.44 181 ALA A CA 1
ATOM 1469 C C . ALA A 1 181 ? -8.066 -1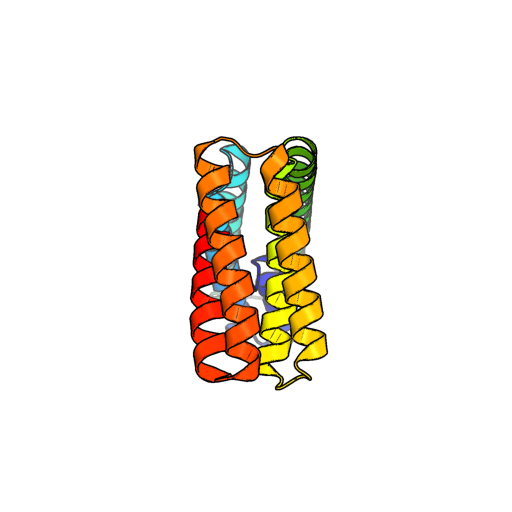7.773 1.656 1.00 84.44 181 ALA A C 1
ATOM 1471 O O . ALA A 1 181 ? -8.499 -16.643 1.433 1.00 84.44 181 ALA A O 1
ATOM 1472 N N . HIS A 1 182 ? -7.896 -18.234 2.894 1.00 89.31 182 HIS A N 1
ATOM 1473 C CA . HIS A 1 182 ? -8.203 -17.459 4.088 1.00 89.31 182 HIS A CA 1
ATOM 1474 C C . HIS A 1 182 ? -7.284 -16.231 4.225 1.00 89.31 182 HIS A C 1
ATOM 1476 O O . HIS A 1 182 ? -7.749 -15.121 4.493 1.00 89.31 182 HIS A O 1
ATOM 1482 N N . TYR A 1 183 ? -5.990 -16.391 3.934 1.00 86.75 183 TYR A N 1
ATOM 1483 C CA . TYR A 1 183 ? -5.040 -15.284 3.865 1.00 86.75 183 TYR A CA 1
ATOM 1484 C C . TYR A 1 183 ? -5.469 -14.190 2.870 1.00 86.75 183 TYR A C 1
ATOM 1486 O O . TYR A 1 183 ? -5.425 -13.004 3.207 1.00 86.75 183 TYR A O 1
ATOM 1494 N N . GLU A 1 184 ? -5.883 -14.566 1.654 1.00 80.94 184 GLU A N 1
ATOM 1495 C CA . GLU A 1 184 ? -6.297 -13.603 0.623 1.00 80.94 184 GLU A CA 1
ATOM 1496 C C . GLU A 1 184 ? -7.478 -12.742 1.094 1.00 80.94 184 GLU A C 1
ATOM 1498 O O . GLU A 1 184 ? -7.475 -11.526 0.883 1.00 80.94 184 GLU A O 1
ATOM 1503 N N . GLN A 1 185 ? -8.440 -13.352 1.794 1.00 86.12 185 GLN A N 1
ATOM 1504 C CA . GLN A 1 185 ? -9.582 -12.649 2.378 1.00 86.12 185 GLN A CA 1
ATOM 1505 C C . GLN A 1 185 ? -9.142 -11.642 3.451 1.00 86.12 185 GLN A C 1
ATOM 1507 O O . GLN A 1 185 ? -9.517 -10.471 3.388 1.00 86.12 185 GLN A O 1
ATOM 1512 N N . ILE A 1 186 ? -8.280 -12.060 4.384 1.00 86.88 186 ILE A N 1
ATOM 1513 C CA . ILE A 1 186 ? -7.744 -11.184 5.441 1.00 86.88 186 ILE A CA 1
ATOM 1514 C C . ILE A 1 186 ? -6.990 -9.993 4.836 1.00 86.88 186 ILE A C 1
ATOM 1516 O O . ILE A 1 186 ? -7.143 -8.856 5.289 1.00 86.88 186 ILE A O 1
ATOM 1520 N N . MET A 1 187 ? -6.183 -10.226 3.796 1.00 81.56 187 MET A N 1
ATOM 1521 C CA . MET A 1 187 ? -5.454 -9.155 3.115 1.00 81.56 187 MET A CA 1
ATOM 1522 C C . MET A 1 187 ? -6.407 -8.183 2.410 1.00 81.56 187 MET A C 1
ATOM 1524 O O . MET A 1 187 ? -6.200 -6.971 2.485 1.00 81.56 187 MET A O 1
ATOM 1528 N N . ALA A 1 188 ? -7.455 -8.682 1.751 1.00 76.38 188 ALA A N 1
ATOM 1529 C CA . ALA A 1 188 ? -8.462 -7.838 1.113 1.00 76.38 188 ALA A CA 1
ATOM 1530 C C . ALA A 1 188 ? -9.187 -6.943 2.133 1.00 76.38 188 ALA A C 1
ATOM 1532 O O . ALA A 1 188 ? -9.294 -5.732 1.920 1.00 76.38 188 ALA A O 1
ATOM 1533 N N . ASP A 1 189 ? -9.599 -7.509 3.267 1.00 83.06 189 ASP A N 1
ATOM 1534 C CA . ASP A 1 189 ? -10.291 -6.780 4.333 1.00 83.06 189 ASP A CA 1
ATOM 1535 C C . ASP A 1 189 ? -9.380 -5.736 5.000 1.00 83.06 189 ASP A C 1
ATOM 1537 O O . ASP A 1 189 ? -9.800 -4.602 5.251 1.00 83.06 189 ASP A O 1
ATOM 1541 N N . LEU A 1 190 ? -8.099 -6.059 5.212 1.00 79.25 190 LEU A N 1
ATOM 1542 C CA . LEU A 1 190 ? -7.115 -5.099 5.716 1.00 79.25 190 LEU A CA 1
ATOM 1543 C C . LEU A 1 190 ? -6.848 -3.963 4.718 1.00 79.25 190 LEU A C 1
ATOM 1545 O O . LEU A 1 190 ? -6.681 -2.811 5.119 1.00 79.25 190 LEU A O 1
ATOM 1549 N N . LEU A 1 191 ? -6.799 -4.256 3.416 1.00 69.19 191 LEU A N 1
ATOM 1550 C CA . LEU A 1 191 ? -6.644 -3.228 2.385 1.00 69.19 191 LEU A CA 1
ATOM 1551 C C . LEU A 1 191 ? -7.852 -2.295 2.344 1.00 69.19 191 LEU A C 1
ATOM 1553 O O . LEU A 1 191 ? -7.662 -1.082 2.268 1.00 69.19 191 LEU A O 1
ATOM 1557 N N . HIS A 1 192 ? -9.065 -2.837 2.437 1.00 76.38 192 HIS A N 1
ATOM 1558 C CA . HIS A 1 192 ? -10.278 -2.030 2.519 1.00 76.38 192 HIS A CA 1
ATOM 1559 C C . HIS A 1 192 ? -10.223 -1.084 3.727 1.00 76.38 192 HIS A C 1
ATOM 1561 O O . HIS A 1 192 ? -10.380 0.120 3.557 1.00 76.38 192 HIS A O 1
ATOM 1567 N N . LEU A 1 193 ? -9.841 -1.594 4.903 1.00 79.38 193 LEU A N 1
ATOM 1568 C CA . LEU A 1 193 ? -9.666 -0.803 6.127 1.00 79.38 193 LEU A CA 1
ATOM 1569 C C . LEU A 1 193 ? -8.627 0.328 5.994 1.00 79.38 193 LEU A C 1
ATOM 1571 O O . LEU A 1 193 ? -8.765 1.396 6.582 1.00 79.38 193 LEU A O 1
ATOM 1575 N N . ILE A 1 194 ? -7.550 0.091 5.242 1.00 73.56 194 ILE A N 1
ATOM 1576 C CA . ILE A 1 194 ? -6.476 1.071 5.017 1.00 73.56 194 ILE A CA 1
ATOM 1577 C C . ILE A 1 194 ? -6.907 2.171 4.035 1.00 73.56 194 ILE A C 1
ATOM 1579 O O . ILE A 1 194 ? -6.436 3.307 4.143 1.00 73.56 194 ILE A O 1
ATOM 1583 N N . HIS A 1 195 ? -7.742 1.832 3.052 1.00 63.81 195 HIS A N 1
ATOM 1584 C CA . HIS A 1 195 ? -8.104 2.717 1.945 1.00 63.81 195 HIS A CA 1
ATOM 1585 C C . HIS A 1 195 ? -9.434 3.453 2.153 1.00 63.81 195 HIS A C 1
ATOM 1587 O O . HIS A 1 195 ? -9.585 4.561 1.639 1.00 63.81 195 HIS A O 1
ATOM 1593 N N . GLU A 1 196 ? -10.348 2.885 2.938 1.00 61.91 196 GLU A N 1
ATOM 1594 C CA . GLU A 1 196 ? -11.669 3.438 3.259 1.00 61.91 196 GLU A CA 1
ATOM 1595 C C . GLU A 1 196 ? -11.923 3.385 4.786 1.00 61.91 196 GLU A C 1
ATOM 1597 O O . GLU A 1 196 ? -12.764 2.606 5.235 1.00 61.91 196 GLU A O 1
ATOM 1602 N N . PRO A 1 197 ? -11.161 4.157 5.595 1.00 55.38 197 PRO A N 1
ATOM 1603 C CA . PRO A 1 197 ? -11.254 4.148 7.061 1.00 55.38 197 PRO A CA 1
ATOM 1604 C C . PRO A 1 197 ? -12.522 4.808 7.621 1.00 55.38 197 PRO A C 1
ATOM 1606 O O . PRO A 1 197 ? -13.045 5.757 6.986 1.00 55.38 197 PRO A O 1
#

Nearest PDB structures (foldseek):
  6drz-assembly1_A  TM=4.455E-01  e=3.263E-01  Homo sapiens
  5tud-assembly2_D  TM=4.099E-01  e=3.421E-01  Homo sapiens
  8jh7-assembly1_D  TM=3.944E-01  e=5.763E-01  Homo sapiens
  6ww2-assembly1_R  TM=3.876E-01  e=2.505E+00  Homo sapiens
  2rkk-assembly1_B  TM=4.013E-01  e=5.349E+00  Saccharomyces cerevisiae

pLDDT: mean 72.89, std 13.6, range [42.75, 96.38]

Mean predicted aligned error: 14.31 Å